Protein AF-A0A8T7BM00-F1 (afdb_monomer_lite)

Secondary structure (DSSP, 8-state):
-TT--HHHHHHHHHHHHHTT-------HHHHTT--HHHHHHHHHHH----TT-TTHHIIIIITTTS--S-HHHHHHHHHHH-HHHHHHHSPPP--SSHHHHHHHHHHHHHHHHHHHHHHHH-TT---EE-SSS-HHHHHHHTGGGGGSEEE----SSHHHHHHTGGGS-HHHHHHHHHHHHGGGGG-SEEEEE-TTS-EEEEE--HHHHHHHHHH---TTSEE-SHHHHSSBPPBPSSSTT-B-S-PBPP-----EEEEEEEE-SSSEEEEEEEEEETTEEEEEEE-HHHHHHHHHHTTSTTTTTPBPTT-SS-BS-B----EE---TT----HHHHHTT---GGGG-

pLDDT: mean 88.71, std 8.52, range [38.44, 98.0]

Sequence (348 aa):
PWNSDPLIQQAIQKAFEIRKVEARIIFENDLVNIPKEDMQALTDAKALFKAGDGQQESSAFCERLCAFPDFNVYKEFVRNTDPVYYHATWPEVNYPNEKTAELDRNYWSAASNAVIAYLDEHPEVDKVFYRTGGRTNTKSSLKHQGTKFIGNYTYVNHYDLMSQVPNVPADVWRMLEGKIIDPLAYSDRYEASDPEGTVLWSDITPEEAQSWGDGSYQQGHLYMLPSQASGRYPYSRINYPAISDNWIEPKQTRTHGIVASTNSHATNHARIEVHLKEGYIDKIVGGGLYGDGMRVSMQYPNINTMLWPFQKKPGFWWLYEAGTGTNPKYFKHPQEILTGQNLSERNA

Structure (mmCIF, N/CA/C/O backbone):
data_AF-A0A8T7BM00-F1
#
_entry.id   AF-A0A8T7BM00-F1
#
loop_
_atom_site.group_PDB
_atom_site.id
_atom_site.type_symbol
_atom_site.label_atom_id
_atom_site.label_alt_id
_atom_site.label_comp_id
_atom_site.label_asym_id
_atom_site.label_entity_id
_atom_site.label_seq_id
_atom_site.pdbx_PDB_ins_code
_atom_site.Cartn_x
_atom_site.Cartn_y
_atom_site.Cartn_z
_atom_site.occupancy
_atom_site.B_iso_or_equiv
_atom_site.auth_seq_id
_atom_site.auth_comp_id
_atom_site.auth_asym_id
_atom_site.auth_atom_id
_atom_site.pdbx_PDB_model_num
ATOM 1 N N . PRO A 1 1 ? -16.244 -8.624 5.404 1.00 81.88 1 PRO A N 1
ATOM 2 C CA . PRO A 1 1 ? -16.204 -9.285 4.075 1.00 81.88 1 PRO A CA 1
ATOM 3 C C . PRO A 1 1 ? -17.314 -10.332 3.978 1.00 81.88 1 PRO A C 1
ATOM 5 O O . PRO A 1 1 ? -17.564 -10.987 4.980 1.00 81.88 1 PRO A O 1
ATOM 8 N N . TRP A 1 2 ? -17.981 -10.492 2.831 1.00 87.69 2 TRP A N 1
ATOM 9 C CA . TRP A 1 2 ? -19.091 -11.454 2.662 1.00 87.69 2 TRP A CA 1
ATOM 10 C C . TRP A 1 2 ? -18.683 -12.920 2.919 1.00 87.69 2 TRP A C 1
ATOM 12 O O . TRP A 1 2 ? -19.513 -13.754 3.286 1.00 87.69 2 TRP A O 1
ATOM 22 N N . ASN A 1 3 ? -17.391 -13.211 2.755 1.00 87.44 3 ASN A N 1
ATOM 23 C CA . ASN A 1 3 ? -16.764 -14.518 2.911 1.00 87.44 3 ASN A CA 1
ATOM 24 C C . ASN A 1 3 ? -16.049 -14.713 4.264 1.00 87.44 3 ASN A C 1
ATOM 26 O O . ASN A 1 3 ? -15.262 -15.650 4.386 1.00 87.44 3 ASN A O 1
ATOM 30 N N . SER A 1 4 ? -16.273 -13.852 5.269 1.00 89.06 4 SER A N 1
ATOM 31 C CA . SER A 1 4 ? -15.696 -14.090 6.602 1.00 89.06 4 SER A CA 1
ATOM 32 C C . SER A 1 4 ? -16.221 -15.401 7.201 1.00 89.06 4 SER A C 1
ATOM 34 O O . SER A 1 4 ? -17.394 -15.743 7.039 1.00 89.06 4 SER A O 1
ATOM 36 N N . ASP A 1 5 ? -15.368 -16.101 7.950 1.00 90.06 5 ASP A N 1
ATOM 37 C CA . ASP A 1 5 ? -15.685 -17.378 8.591 1.00 90.06 5 ASP A CA 1
ATOM 38 C C . ASP A 1 5 ? -16.814 -17.207 9.631 1.00 90.06 5 ASP A C 1
ATOM 40 O O . ASP A 1 5 ? -16.624 -16.487 10.623 1.00 90.06 5 ASP A O 1
ATOM 44 N N . PRO A 1 6 ? -17.978 -17.869 9.452 1.00 90.62 6 PRO A N 1
ATOM 45 C CA . PRO A 1 6 ? -19.118 -17.732 10.354 1.00 90.62 6 PRO A CA 1
ATOM 46 C C . PRO A 1 6 ? -18.813 -18.111 11.805 1.00 90.62 6 PRO A C 1
ATOM 48 O O . PRO A 1 6 ? -19.340 -17.472 12.716 1.00 90.62 6 PRO A O 1
ATOM 51 N N . LEU A 1 7 ? -17.963 -19.117 12.038 1.00 91.94 7 LEU A N 1
ATOM 52 C CA . LEU A 1 7 ? -17.606 -19.545 13.390 1.00 91.94 7 LEU A CA 1
ATOM 53 C C . LEU A 1 7 ? -16.776 -18.464 14.089 1.00 91.94 7 LEU A C 1
ATOM 55 O O . LEU A 1 7 ? -17.004 -18.166 15.262 1.00 91.94 7 LEU A O 1
ATOM 59 N N . ILE A 1 8 ? -15.856 -17.833 13.354 1.00 91.38 8 ILE A N 1
ATOM 60 C CA . ILE A 1 8 ? -15.064 -16.709 13.864 1.00 91.38 8 ILE A CA 1
ATOM 61 C C . ILE A 1 8 ? -15.970 -15.519 14.173 1.00 91.38 8 ILE A C 1
ATOM 63 O O . ILE A 1 8 ? -15.867 -14.949 15.259 1.00 91.38 8 ILE A O 1
ATOM 67 N N . GLN A 1 9 ? -16.909 -15.182 13.283 1.00 93.00 9 GLN A N 1
ATOM 68 C CA . GLN A 1 9 ? -17.848 -14.083 13.528 1.00 93.00 9 GLN A CA 1
ATOM 69 C C . GLN A 1 9 ? -18.678 -14.333 14.799 1.00 93.00 9 GLN A C 1
ATOM 71 O O . GLN A 1 9 ? -18.742 -13.472 15.677 1.00 93.00 9 GLN A O 1
ATOM 76 N N . GLN A 1 10 ? -19.235 -15.538 14.957 1.00 92.88 10 GLN A N 1
ATOM 77 C CA . GLN A 1 10 ? -19.982 -15.923 16.160 1.00 92.88 10 GLN A CA 1
ATOM 78 C C . GLN A 1 10 ? -19.123 -15.838 17.429 1.00 92.88 10 GLN A C 1
ATOM 80 O O . GLN A 1 10 ? -19.577 -15.320 18.451 1.00 92.88 10 GLN A O 1
ATOM 85 N 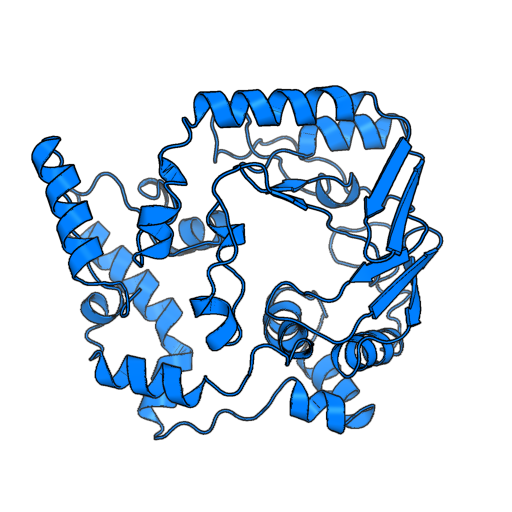N . ALA A 1 11 ? -17.870 -16.299 17.371 1.00 91.94 11 ALA A N 1
ATOM 86 C CA . ALA A 1 11 ? -16.948 -16.225 18.500 1.00 91.94 11 ALA A CA 1
ATOM 87 C C . ALA A 1 11 ? -16.651 -14.772 18.907 1.00 91.94 11 ALA A C 1
ATOM 89 O O . ALA A 1 11 ? -16.662 -14.454 20.099 1.00 91.94 11 ALA A O 1
ATOM 90 N N . ILE A 1 12 ? -16.438 -13.878 17.935 1.00 91.44 12 ILE A N 1
ATOM 91 C CA . ILE A 1 12 ? -16.215 -12.450 18.188 1.00 91.44 12 ILE A CA 1
ATOM 92 C C . ILE A 1 12 ? -17.458 -11.801 18.798 1.00 91.44 12 ILE A C 1
ATOM 94 O O . ILE A 1 12 ? -17.340 -11.132 19.827 1.00 91.44 12 ILE A O 1
ATOM 98 N N . GLN A 1 13 ? -18.645 -12.035 18.233 1.00 93.44 13 GLN A N 1
ATOM 99 C CA . GLN A 1 13 ? -19.896 -11.519 18.793 1.00 93.44 13 GLN A CA 1
ATOM 100 C C . GLN A 1 13 ? -20.071 -11.978 20.245 1.00 93.44 13 GLN A C 1
ATOM 102 O O . GLN A 1 13 ? -20.284 -11.156 21.140 1.00 93.44 13 GLN A O 1
ATOM 107 N N . LYS A 1 14 ? -19.849 -13.272 20.510 1.00 94.31 14 LYS A N 1
ATOM 108 C CA . LYS A 1 14 ? -19.957 -13.823 21.861 1.00 94.31 14 LYS A CA 1
ATOM 109 C C . LYS A 1 14 ? -18.944 -13.220 22.831 1.00 94.31 14 LYS A C 1
ATOM 111 O O . LYS A 1 14 ? -19.264 -12.966 23.993 1.00 94.31 14 LYS A O 1
ATOM 116 N N . ALA A 1 15 ? -17.723 -12.971 22.366 1.00 92.12 15 ALA A N 1
ATOM 117 C CA . ALA A 1 15 ? -16.679 -12.347 23.165 1.00 92.12 15 ALA A CA 1
ATOM 118 C C . ALA A 1 15 ? -17.054 -10.916 23.596 1.00 92.12 15 ALA A C 1
ATOM 120 O O . ALA A 1 15 ? -16.749 -10.531 24.731 1.00 92.12 15 ALA A O 1
ATOM 121 N N . PHE A 1 16 ? -17.718 -10.138 22.737 1.00 92.56 16 PHE A N 1
ATOM 122 C CA . PHE A 1 16 ? -18.233 -8.813 23.094 1.00 92.56 16 PHE A CA 1
ATOM 123 C C . PHE A 1 16 ? -19.427 -8.890 24.055 1.00 92.56 16 PHE A C 1
ATOM 125 O O . PHE A 1 16 ? -19.426 -8.183 25.064 1.00 92.56 16 PHE A O 1
ATOM 132 N N . GLU A 1 17 ? -20.371 -9.812 23.834 1.00 93.75 17 GLU A N 1
ATOM 133 C CA . GLU A 1 17 ? -21.513 -10.027 24.738 1.00 93.75 17 GLU A CA 1
ATOM 134 C C . GLU A 1 17 ? -21.068 -10.337 26.175 1.00 93.75 17 GLU A C 1
ATOM 136 O O . GLU A 1 17 ? -21.582 -9.759 27.131 1.00 93.75 17 GLU A O 1
ATOM 141 N N . ILE A 1 18 ? -20.067 -11.212 26.345 1.00 95.69 18 ILE A N 1
ATOM 142 C CA . ILE A 1 18 ? -19.501 -11.555 27.664 1.00 95.69 18 ILE A CA 1
ATOM 143 C C . ILE A 1 18 ? -18.922 -10.314 28.362 1.00 95.69 18 ILE A C 1
ATOM 145 O O . ILE A 1 18 ? -18.972 -10.199 29.587 1.00 95.69 18 ILE A O 1
ATOM 149 N N . ARG A 1 19 ? -18.406 -9.355 27.586 1.00 94.56 19 ARG A N 1
ATOM 150 C CA . ARG A 1 19 ? -17.892 -8.066 28.071 1.00 94.56 19 ARG A CA 1
ATOM 151 C C . ARG A 1 19 ? -18.989 -7.012 28.247 1.00 94.56 19 ARG A C 1
ATOM 153 O O . ARG A 1 19 ? -18.664 -5.868 28.551 1.00 94.56 19 ARG A O 1
ATOM 160 N N . LYS A 1 20 ? -20.264 -7.394 28.104 1.00 95.06 20 LYS A N 1
ATOM 161 C CA . LYS A 1 20 ? -21.441 -6.515 28.189 1.00 95.06 20 LYS A CA 1
ATOM 162 C C . LYS A 1 20 ? -21.428 -5.400 27.139 1.00 95.06 20 LYS A C 1
ATOM 164 O O . LYS A 1 20 ? -21.914 -4.303 27.394 1.00 95.06 20 LYS A O 1
ATOM 169 N N . VAL A 1 21 ? -20.857 -5.689 25.971 1.00 93.56 21 VAL A N 1
ATOM 170 C CA . VAL A 1 21 ? -20.888 -4.814 24.798 1.00 93.56 21 VAL A CA 1
ATOM 171 C C . VAL A 1 21 ? -21.843 -5.430 23.785 1.00 93.56 21 VAL A C 1
ATOM 173 O O . VAL A 1 21 ? -21.674 -6.587 23.402 1.00 93.56 21 VAL A O 1
ATOM 176 N N . GLU A 1 22 ? -22.841 -4.666 23.349 1.00 93.88 22 GLU A N 1
ATOM 177 C CA . GLU A 1 22 ? -23.686 -5.069 22.227 1.00 93.88 22 GLU A CA 1
ATOM 178 C C . GLU A 1 22 ? -22.856 -5.009 20.939 1.00 93.88 22 GLU A C 1
ATOM 180 O O . GLU A 1 22 ? -22.350 -3.952 20.561 1.00 93.88 22 GLU A O 1
ATOM 185 N N . ALA A 1 23 ? -22.688 -6.153 20.277 1.00 93.75 23 ALA A N 1
ATOM 186 C CA . ALA A 1 23 ? -21.984 -6.246 19.007 1.00 93.75 23 ALA A CA 1
ATOM 187 C C . ALA A 1 23 ? -22.931 -6.739 17.916 1.00 93.75 23 ALA A C 1
ATOM 189 O O . ALA A 1 23 ? -23.564 -7.789 18.048 1.00 93.75 23 ALA A O 1
ATOM 190 N N . ARG A 1 24 ? -22.982 -5.987 16.815 1.00 94.06 24 ARG A N 1
ATOM 191 C CA . ARG A 1 24 ? -23.730 -6.333 15.607 1.00 94.06 24 ARG A CA 1
ATOM 192 C C . ARG A 1 24 ? -22.730 -6.644 14.502 1.00 94.06 24 ARG A C 1
ATOM 194 O O . ARG A 1 24 ? -21.966 -5.767 14.104 1.00 94.06 24 ARG A O 1
ATOM 201 N N . ILE A 1 25 ? -22.709 -7.891 14.038 1.00 93.38 25 ILE A N 1
ATOM 202 C CA . ILE A 1 25 ? -21.913 -8.288 12.874 1.00 93.38 25 ILE A CA 1
ATOM 203 C C . ILE A 1 25 ? -22.844 -8.315 11.675 1.00 93.38 25 ILE A C 1
ATOM 205 O O . ILE A 1 25 ? -23.811 -9.072 11.656 1.00 93.38 25 ILE A O 1
ATOM 209 N N . ILE A 1 26 ? -22.545 -7.470 10.695 1.00 93.44 26 ILE A N 1
ATOM 210 C CA . ILE A 1 26 ? -23.342 -7.319 9.485 1.00 93.44 26 ILE A CA 1
ATOM 211 C C . ILE A 1 26 ? -22.404 -7.437 8.295 1.00 93.44 26 ILE A C 1
ATOM 213 O O . ILE A 1 26 ? -21.355 -6.788 8.248 1.00 93.44 26 ILE A O 1
ATOM 217 N N . PHE A 1 27 ? -22.769 -8.284 7.340 1.00 92.56 27 PHE A N 1
ATOM 218 C CA . PHE A 1 27 ? -22.000 -8.443 6.120 1.00 92.56 27 PHE A CA 1
ATOM 219 C C . PHE A 1 27 ? -22.390 -7.366 5.109 1.00 92.56 27 PHE A C 1
ATOM 221 O O . PHE A 1 27 ? -23.559 -7.022 4.958 1.00 92.56 27 PHE A O 1
ATOM 228 N N . GLU A 1 28 ? -21.400 -6.837 4.391 1.00 91.25 28 GLU A N 1
ATOM 229 C CA . GLU A 1 28 ? -21.622 -5.794 3.384 1.00 91.25 28 GLU A CA 1
ATOM 230 C C . GLU A 1 28 ? -22.642 -6.229 2.330 1.00 91.25 28 GLU A C 1
ATOM 232 O O . GLU A 1 28 ? -23.521 -5.442 2.004 1.00 91.25 28 GLU A O 1
ATOM 237 N N . ASN A 1 29 ? -22.563 -7.478 1.852 1.00 93.44 29 ASN A N 1
ATOM 238 C CA . ASN A 1 29 ? -23.489 -8.022 0.858 1.00 93.44 29 ASN A CA 1
ATOM 239 C C . ASN A 1 29 ? -24.940 -8.040 1.373 1.00 93.44 29 ASN A C 1
ATOM 241 O O . ASN A 1 29 ? -25.855 -7.802 0.591 1.00 93.44 29 ASN A O 1
ATOM 245 N N . ASP A 1 30 ? -25.148 -8.263 2.674 1.00 94.81 30 ASP A N 1
ATOM 246 C CA . ASP A 1 30 ? -26.483 -8.283 3.274 1.00 94.81 30 ASP A CA 1
ATOM 247 C C . ASP A 1 30 ? -27.077 -6.864 3.306 1.00 94.81 30 ASP A C 1
ATOM 249 O O . ASP A 1 30 ? -28.240 -6.678 2.963 1.00 94.81 30 ASP A O 1
ATOM 253 N N . LEU A 1 31 ? -26.262 -5.842 3.610 1.00 94.31 31 LEU A N 1
ATOM 254 C CA . LEU A 1 31 ? -26.690 -4.433 3.592 1.00 94.31 31 LEU A CA 1
ATOM 255 C C . LEU A 1 31 ? -27.110 -3.946 2.202 1.00 94.31 31 LEU A C 1
ATOM 257 O O . LEU A 1 31 ? -27.979 -3.085 2.081 1.00 94.31 31 LEU A O 1
ATOM 261 N N . VAL A 1 32 ? -26.489 -4.478 1.150 1.00 94.69 32 VAL A N 1
ATOM 262 C CA . VAL A 1 32 ? -26.813 -4.128 -0.242 1.00 94.69 32 VAL A CA 1
ATOM 263 C C . VAL A 1 32 ? -27.767 -5.126 -0.904 1.00 94.69 32 VAL A C 1
ATOM 265 O O . VAL A 1 32 ? -28.030 -5.001 -2.096 1.00 94.69 32 VAL A O 1
ATOM 268 N N . ASN A 1 33 ? -28.314 -6.087 -0.149 1.00 95.06 33 ASN A N 1
ATOM 269 C CA . ASN A 1 33 ? -29.218 -7.136 -0.636 1.00 95.06 33 ASN A CA 1
ATOM 270 C C . ASN A 1 33 ? -28.652 -7.943 -1.819 1.00 95.06 33 ASN A C 1
ATOM 272 O O . ASN A 1 33 ? -29.377 -8.299 -2.749 1.00 95.06 33 ASN A O 1
ATOM 276 N N . ILE A 1 34 ? -27.349 -8.226 -1.791 1.00 95.19 34 ILE A N 1
ATOM 277 C CA . ILE A 1 34 ? -26.670 -9.032 -2.805 1.00 95.19 34 ILE A CA 1
ATOM 278 C C . ILE A 1 34 ? -26.461 -10.454 -2.259 1.00 95.19 34 ILE A C 1
ATOM 280 O O . ILE A 1 34 ? -25.790 -10.628 -1.232 1.00 95.19 34 ILE A O 1
ATOM 284 N N . PRO A 1 35 ? -27.023 -11.481 -2.927 1.00 94.69 35 PRO A N 1
ATOM 285 C CA . PRO A 1 35 ? -26.816 -12.880 -2.573 1.00 94.69 35 PRO A CA 1
ATOM 286 C C . PRO A 1 35 ? -25.335 -13.270 -2.552 1.00 94.69 35 PRO A C 1
ATOM 288 O O . PRO A 1 35 ? -24.532 -12.797 -3.362 1.00 94.69 35 PRO A O 1
ATOM 291 N N . LYS A 1 36 ? -24.963 -14.182 -1.648 1.00 93.62 36 LYS A N 1
ATOM 292 C CA . LYS A 1 36 ? -23.578 -14.669 -1.545 1.00 93.62 36 LYS A CA 1
ATOM 293 C C . LYS A 1 36 ? -23.133 -15.406 -2.806 1.00 93.62 36 LYS A C 1
ATOM 295 O O . LYS A 1 36 ? -21.956 -15.361 -3.139 1.00 93.62 36 LYS A O 1
ATOM 300 N N . GLU A 1 37 ? -24.058 -16.031 -3.528 1.00 94.31 37 GLU A N 1
ATOM 301 C CA . GLU A 1 37 ? -23.786 -16.711 -4.795 1.00 94.31 37 GLU A CA 1
ATOM 302 C C . GLU A 1 37 ? -23.352 -15.724 -5.886 1.00 94.31 37 GLU A C 1
ATOM 304 O O . GLU A 1 37 ? -22.436 -16.022 -6.649 1.00 94.31 37 GLU A O 1
ATOM 309 N N . ASP A 1 38 ? -23.948 -14.526 -5.926 1.00 94.62 38 ASP A N 1
ATOM 310 C CA . ASP A 1 38 ? -23.543 -13.470 -6.861 1.00 94.62 38 ASP A CA 1
ATOM 311 C C . ASP A 1 38 ? -22.143 -12.936 -6.506 1.00 94.62 38 ASP A C 1
ATOM 313 O O . ASP A 1 38 ? -21.322 -12.698 -7.396 1.00 94.62 38 ASP A O 1
ATOM 317 N N . MET A 1 39 ? -21.844 -12.794 -5.206 1.00 94.12 39 MET A N 1
ATOM 318 C CA . MET A 1 39 ? -20.506 -12.411 -4.734 1.00 94.12 39 MET A CA 1
ATOM 319 C C . MET A 1 39 ? -19.457 -13.481 -5.053 1.00 94.12 39 MET A C 1
ATOM 321 O O . MET A 1 39 ? -18.356 -13.141 -5.483 1.00 94.12 39 MET A O 1
ATOM 325 N N . GLN A 1 40 ? -19.798 -14.763 -4.894 1.00 92.81 40 GLN A N 1
ATOM 326 C CA . GLN A 1 40 ? -18.924 -15.876 -5.259 1.00 92.81 40 GLN A CA 1
ATOM 327 C C . GLN A 1 40 ? -18.669 -15.901 -6.769 1.00 92.81 40 GLN A C 1
ATOM 329 O O . GLN A 1 40 ? -17.515 -15.968 -7.178 1.00 92.81 40 GLN A O 1
ATOM 334 N N . ALA A 1 41 ? -19.710 -15.759 -7.597 1.00 93.38 41 ALA A N 1
ATOM 335 C CA . ALA A 1 41 ? -19.568 -15.704 -9.052 1.00 93.38 41 ALA A CA 1
ATOM 336 C C . ALA A 1 41 ? -18.674 -14.538 -9.505 1.00 93.38 41 ALA A C 1
ATOM 338 O O . ALA A 1 41 ? -17.877 -14.687 -10.432 1.00 93.38 41 ALA A O 1
ATOM 339 N N . LEU A 1 42 ? -18.770 -13.384 -8.833 1.00 93.19 42 LEU A N 1
ATOM 340 C CA . LEU A 1 42 ? -17.866 -12.260 -9.059 1.00 93.19 42 LEU A CA 1
ATOM 341 C C . LEU A 1 42 ? -16.421 -12.602 -8.672 1.00 93.19 42 LEU A C 1
ATOM 343 O O . LEU A 1 42 ? -15.500 -12.323 -9.438 1.00 93.19 42 LEU A O 1
ATOM 347 N N . THR A 1 43 ? -16.207 -13.190 -7.494 1.00 89.94 43 THR A N 1
ATOM 348 C CA . THR A 1 43 ? -14.872 -13.603 -7.047 1.00 89.94 43 THR A CA 1
ATOM 349 C C . THR A 1 43 ? -14.247 -14.618 -7.999 1.00 89.94 43 THR A C 1
ATOM 351 O O . THR A 1 43 ? -13.093 -14.435 -8.380 1.00 89.94 43 THR A O 1
ATOM 354 N N . ASP A 1 44 ? -15.007 -15.616 -8.446 1.00 90.69 44 ASP A N 1
ATOM 355 C CA . ASP A 1 44 ? -14.539 -16.642 -9.380 1.00 90.69 44 ASP A CA 1
ATOM 356 C C . ASP A 1 44 ? -14.185 -16.041 -10.744 1.00 90.69 44 ASP A C 1
ATOM 358 O O . ASP A 1 44 ? -13.119 -16.326 -11.286 1.00 90.69 44 ASP A O 1
ATOM 362 N N . ALA A 1 45 ? -15.025 -15.143 -11.275 1.00 91.81 45 ALA A N 1
ATOM 363 C CA . ALA A 1 45 ? -14.746 -14.448 -12.534 1.00 91.81 45 ALA A CA 1
ATOM 364 C C . ALA A 1 45 ? -13.454 -13.616 -12.466 1.00 91.81 45 ALA A C 1
ATOM 366 O O . ALA A 1 45 ? -12.730 -13.500 -13.453 1.00 91.81 45 ALA A O 1
ATOM 367 N N . LYS A 1 46 ? -13.151 -13.047 -11.294 1.00 87.31 46 LYS A N 1
ATOM 368 C CA . LYS A 1 46 ? -11.968 -12.205 -11.063 1.00 87.31 46 LYS A CA 1
ATOM 369 C C . LYS A 1 46 ? -10.732 -12.979 -10.607 1.00 87.31 46 LYS A C 1
ATOM 371 O O . LYS A 1 46 ? -9.659 -12.380 -10.525 1.00 87.31 46 LYS A O 1
ATOM 376 N N . ALA A 1 47 ? -10.842 -14.282 -10.356 1.00 85.38 47 ALA A N 1
ATOM 377 C CA . ALA A 1 47 ? -9.736 -15.157 -9.968 1.00 85.38 47 ALA A CA 1
ATOM 378 C C . ALA A 1 47 ? -8.851 -15.534 -11.175 1.00 85.38 47 ALA A C 1
ATOM 380 O O . ALA A 1 47 ? -8.604 -16.705 -11.457 1.00 85.38 47 ALA A O 1
ATOM 381 N N . LEU A 1 48 ? -8.387 -14.527 -11.919 1.00 84.25 48 LEU A N 1
ATOM 382 C CA . LEU A 1 48 ? -7.604 -14.704 -13.146 1.00 84.25 48 LEU A CA 1
ATOM 383 C C . LEU A 1 48 ? -6.121 -14.985 -12.882 1.00 84.25 48 LEU A C 1
ATOM 385 O O . LEU A 1 48 ? -5.423 -15.478 -13.765 1.00 84.25 48 LEU A O 1
ATOM 389 N N . PHE A 1 49 ? -5.644 -14.662 -11.682 1.00 80.25 49 PHE A N 1
ATOM 390 C CA . PHE A 1 49 ? -4.226 -14.628 -11.348 1.00 80.25 49 PHE A CA 1
ATOM 391 C C . PHE A 1 49 ? -3.835 -15.700 -10.333 1.00 80.25 49 PHE A C 1
ATOM 393 O O . PHE A 1 49 ? -4.648 -16.177 -9.539 1.00 80.25 49 PHE A O 1
ATOM 400 N N . LYS A 1 50 ? -2.552 -16.058 -10.351 1.00 81.00 50 LYS A N 1
ATOM 401 C CA . LYS A 1 50 ? -1.910 -17.047 -9.485 1.00 81.00 50 LYS A CA 1
ATOM 402 C C . LYS A 1 50 ? -0.820 -16.402 -8.626 1.00 81.00 50 LYS A C 1
ATOM 404 O O . LYS A 1 50 ? -0.340 -15.301 -8.881 1.00 81.00 50 LYS A O 1
ATOM 409 N N . ALA A 1 51 ? -0.338 -17.163 -7.647 1.00 79.62 51 ALA A N 1
ATOM 410 C CA . ALA A 1 51 ? 0.720 -16.782 -6.703 1.00 79.62 51 ALA A CA 1
ATOM 411 C C . ALA A 1 51 ? 2.083 -16.368 -7.316 1.00 79.62 51 ALA A C 1
ATOM 413 O O . ALA A 1 51 ? 2.979 -15.966 -6.572 1.00 79.62 51 ALA A O 1
ATOM 414 N N . GLY A 1 52 ? 2.276 -16.523 -8.630 1.00 83.44 52 GLY A N 1
ATOM 415 C CA . GLY A 1 52 ? 3.496 -16.130 -9.350 1.00 83.44 52 GLY A CA 1
ATOM 416 C C . GLY A 1 52 ? 3.306 -14.976 -10.338 1.00 83.44 52 GLY A C 1
ATOM 417 O O . GLY A 1 52 ? 4.265 -14.607 -11.013 1.00 83.44 52 GLY A O 1
ATOM 418 N N . ASP A 1 53 ? 2.096 -14.419 -10.445 1.00 87.06 53 ASP A N 1
ATOM 419 C CA . ASP A 1 53 ? 1.756 -13.372 -11.416 1.00 87.06 53 ASP A CA 1
ATOM 420 C C . ASP A 1 53 ? 2.088 -11.966 -10.885 1.00 87.06 53 ASP A C 1
ATOM 422 O O . ASP A 1 53 ? 1.233 -11.082 -10.835 1.00 87.06 53 ASP A O 1
ATOM 426 N N . GLY A 1 54 ? 3.346 -11.756 -10.471 1.00 86.06 54 GLY A N 1
ATOM 427 C CA . GLY A 1 54 ? 3.866 -10.501 -9.897 1.00 86.06 54 GLY A CA 1
ATOM 428 C C . GLY A 1 54 ? 3.423 -9.237 -10.619 1.00 86.06 54 GLY A C 1
ATOM 429 O O . GLY A 1 54 ? 3.090 -8.233 -9.991 1.00 86.06 54 GLY A O 1
ATOM 430 N N . GLN A 1 55 ? 3.387 -9.288 -11.952 1.00 88.56 55 GLN A N 1
ATOM 431 C CA . GLN A 1 55 ? 3.015 -8.166 -12.810 1.00 88.56 55 GLN A CA 1
ATOM 432 C C . GLN A 1 55 ? 1.639 -7.571 -12.492 1.00 88.56 55 GLN A C 1
ATOM 434 O O . GLN A 1 55 ? 1.434 -6.381 -12.729 1.00 88.56 55 GLN A O 1
ATOM 439 N N . GLN A 1 56 ? 0.724 -8.352 -11.905 1.00 82.19 56 GLN A N 1
ATOM 440 C CA . GLN A 1 56 ? -0.604 -7.892 -11.498 1.00 82.19 56 GLN A CA 1
ATOM 441 C C . GLN A 1 56 ? -0.544 -6.697 -10.539 1.00 82.19 56 GLN A C 1
ATOM 443 O O . GLN A 1 56 ? -1.460 -5.872 -10.525 1.00 82.19 56 GLN A O 1
ATOM 448 N N . GLU A 1 57 ? 0.526 -6.541 -9.756 1.00 80.06 57 GLU A N 1
ATOM 449 C CA . GLU A 1 57 ? 0.649 -5.362 -8.900 1.00 80.06 57 GLU A CA 1
ATOM 450 C C . GLU A 1 57 ? 0.519 -4.067 -9.713 1.00 80.06 57 GLU A C 1
ATOM 452 O O . GLU A 1 57 ? -0.162 -3.142 -9.281 1.00 80.06 57 GLU A O 1
ATOM 457 N N . SER A 1 58 ? 1.035 -4.030 -10.944 1.00 78.81 58 SER A N 1
ATOM 458 C CA . SER A 1 58 ? 0.889 -2.867 -11.823 1.00 78.81 58 SER A CA 1
ATOM 459 C C . SER A 1 58 ? -0.569 -2.566 -12.176 1.00 78.81 58 SER A C 1
ATOM 461 O O . SER A 1 58 ? -0.931 -1.396 -12.294 1.00 78.81 58 SER A O 1
ATOM 463 N N . SER A 1 59 ? -1.443 -3.571 -12.303 1.00 77.50 59 SER A N 1
ATOM 464 C CA . SER A 1 59 ? -2.868 -3.321 -12.544 1.00 77.50 59 SER A CA 1
ATOM 465 C C . SER A 1 59 ? -3.556 -2.755 -11.302 1.00 77.50 59 SER A C 1
ATOM 467 O O . SER A 1 59 ? -4.358 -1.837 -11.404 1.00 77.50 59 SER A O 1
ATOM 469 N N . ALA A 1 60 ? -3.231 -3.264 -10.113 1.00 70.44 60 ALA A N 1
ATOM 470 C CA . ALA A 1 60 ? -3.857 -2.817 -8.871 1.00 70.44 60 ALA A CA 1
ATOM 471 C C . ALA A 1 60 ? -3.323 -1.457 -8.389 1.00 70.44 60 ALA A C 1
ATOM 473 O O . ALA A 1 60 ? -4.098 -0.622 -7.917 1.00 70.44 60 ALA A O 1
ATOM 474 N N . PHE A 1 61 ? -2.013 -1.239 -8.502 1.00 69.94 61 PHE A N 1
ATOM 475 C CA . PHE A 1 61 ? -1.322 -0.064 -7.984 1.00 69.94 61 PHE A CA 1
ATOM 476 C C . PHE A 1 61 ? -1.195 1.026 -9.026 1.00 69.94 61 PHE A C 1
ATOM 478 O O . PHE A 1 61 ? -1.506 2.166 -8.700 1.00 69.94 61 PHE A O 1
ATOM 485 N N . CYS A 1 62 ? -0.830 0.734 -10.276 1.00 69.94 62 CYS A N 1
ATOM 486 C CA . CYS A 1 62 ? -0.701 1.831 -11.226 1.00 69.94 62 CYS A CA 1
ATOM 487 C C . CYS A 1 62 ? -2.017 2.413 -11.716 1.00 69.94 62 CYS A C 1
ATOM 489 O O . CYS A 1 62 ? -2.080 3.622 -11.908 1.00 69.94 62 CYS A O 1
ATOM 491 N N . GLU A 1 63 ? -3.082 1.622 -11.797 1.00 71.06 63 GLU A N 1
ATOM 492 C CA . GLU A 1 63 ? -4.404 2.158 -12.135 1.00 71.06 63 GLU A CA 1
ATOM 493 C C . GLU A 1 63 ? -4.970 3.067 -11.034 1.00 71.06 63 GLU A C 1
ATOM 495 O O . GLU A 1 63 ? -5.717 4.001 -11.313 1.00 71.06 63 GLU A O 1
ATOM 500 N N . ARG A 1 64 ? -4.616 2.801 -9.770 1.00 64.88 64 ARG A N 1
ATOM 501 C CA . ARG A 1 64 ? -5.191 3.495 -8.607 1.00 64.88 64 ARG A CA 1
ATOM 502 C C . ARG A 1 64 ? -4.280 4.552 -7.988 1.00 64.88 64 ARG A C 1
ATOM 504 O O . ARG A 1 64 ? -4.785 5.480 -7.365 1.00 64.88 64 ARG A O 1
ATOM 511 N N . LEU A 1 65 ? -2.965 4.369 -8.071 1.00 65.06 65 LEU A N 1
ATOM 512 C CA . LEU A 1 65 ? -1.962 5.092 -7.280 1.00 65.06 65 LEU A CA 1
ATOM 513 C C . LEU A 1 65 ? -0.799 5.638 -8.108 1.00 65.06 65 LEU A C 1
ATOM 515 O O . LEU A 1 65 ? -0.211 6.636 -7.693 1.00 65.06 65 LEU A O 1
ATOM 519 N N . CYS A 1 66 ? -0.451 5.035 -9.254 1.00 64.38 66 CYS A N 1
ATOM 520 C CA . CYS A 1 66 ? 0.539 5.659 -10.131 1.00 64.38 66 CYS A CA 1
ATOM 521 C C . CYS A 1 66 ? -0.104 6.929 -10.691 1.00 64.38 66 CYS A C 1
ATOM 523 O O . CYS A 1 66 ? -1.060 6.868 -11.458 1.00 64.38 66 CYS A O 1
ATOM 525 N N . ALA A 1 67 ? 0.399 8.089 -10.266 1.00 65.25 67 ALA A N 1
ATOM 526 C CA . ALA A 1 67 ? -0.129 9.405 -10.613 1.00 65.25 67 ALA A CA 1
ATOM 527 C C . ALA A 1 67 ? 0.209 9.798 -12.064 1.00 65.25 67 ALA A C 1
ATOM 529 O O . ALA A 1 67 ? 0.623 10.926 -12.335 1.00 65.25 67 ALA A O 1
ATOM 530 N N . PHE A 1 68 ? 0.067 8.858 -13.004 1.00 76.25 68 PHE A N 1
ATOM 531 C CA . PHE A 1 68 ? 0.095 9.166 -14.422 1.00 76.25 68 PHE A CA 1
ATOM 532 C C . PHE A 1 68 ? -1.044 10.150 -14.713 1.00 76.25 68 PHE A C 1
ATOM 534 O O . PHE A 1 68 ? -2.176 9.889 -14.303 1.00 76.25 68 PHE A O 1
ATOM 541 N N . PRO A 1 69 ? -0.780 11.260 -15.428 1.00 75.75 69 PRO A N 1
ATOM 542 C CA . PRO A 1 69 ? -1.825 12.220 -15.778 1.00 75.75 69 PRO A CA 1
ATOM 543 C C . PRO A 1 69 ? -3.003 11.581 -16.527 1.00 75.75 69 PRO A C 1
ATOM 545 O O . PRO A 1 69 ? -4.146 11.977 -16.320 1.00 75.75 69 PRO A O 1
ATOM 548 N N . ASP A 1 70 ? -2.717 10.578 -17.364 1.00 84.81 70 ASP A N 1
ATOM 549 C CA . ASP A 1 70 ? -3.712 9.722 -18.008 1.00 84.81 70 ASP A CA 1
ATOM 550 C C . ASP A 1 70 ? -3.205 8.272 -18.046 1.00 84.81 70 ASP A C 1
ATOM 552 O O . ASP A 1 70 ? -2.273 7.925 -18.781 1.00 84.81 70 ASP A O 1
ATOM 556 N N . PHE A 1 71 ? -3.821 7.412 -17.237 1.00 85.94 71 PHE A N 1
ATOM 557 C CA . PHE A 1 71 ? -3.450 6.004 -17.156 1.00 85.94 71 PHE A CA 1
ATOM 558 C C . PHE A 1 71 ? -3.824 5.208 -18.417 1.00 85.94 71 PHE A C 1
ATOM 560 O O . PHE A 1 71 ? -3.148 4.232 -18.740 1.00 85.94 71 PHE A O 1
ATOM 567 N N . ASN A 1 72 ? -4.842 5.625 -19.180 1.00 89.31 72 ASN A N 1
ATOM 568 C CA . ASN A 1 72 ? -5.209 4.945 -20.426 1.00 89.31 72 ASN A CA 1
ATOM 569 C C . ASN A 1 72 ? -4.141 5.147 -21.502 1.00 89.31 72 ASN A C 1
ATOM 571 O O . ASN A 1 72 ? -3.827 4.207 -22.231 1.00 89.31 72 ASN A O 1
ATOM 575 N N . VAL A 1 73 ? -3.535 6.337 -21.563 1.00 91.12 73 VAL A N 1
ATOM 576 C CA . VAL A 1 73 ? -2.403 6.613 -22.463 1.00 91.12 73 VAL A CA 1
ATOM 577 C C . VAL A 1 73 ? -1.206 5.734 -22.108 1.00 91.12 73 VAL A C 1
ATOM 579 O O . VAL A 1 73 ? -0.596 5.137 -22.994 1.00 91.12 73 VAL A O 1
ATOM 582 N N . TYR A 1 74 ? -0.897 5.592 -20.816 1.00 89.25 74 TYR A N 1
ATOM 583 C CA . TYR A 1 74 ? 0.148 4.675 -20.359 1.00 89.25 74 TYR A CA 1
ATOM 584 C C . TYR A 1 74 ? -0.167 3.217 -20.723 1.00 89.25 74 TYR A C 1
ATOM 586 O O . TYR A 1 74 ? 0.677 2.513 -21.274 1.00 89.25 74 TYR A O 1
ATOM 594 N N . LYS A 1 75 ? -1.399 2.769 -20.482 1.00 91.94 75 LYS A N 1
ATOM 595 C CA . LYS A 1 75 ? -1.848 1.411 -20.799 1.00 91.94 75 LYS A CA 1
ATOM 596 C C . LYS A 1 75 ? -1.755 1.104 -22.301 1.00 91.94 75 LYS A C 1
ATOM 598 O O . LYS A 1 75 ? -1.322 0.015 -22.674 1.00 91.94 75 LYS A O 1
ATOM 603 N N . GLU A 1 76 ? -2.097 2.065 -23.158 1.00 94.75 76 GLU A N 1
ATOM 604 C CA . GLU A 1 76 ? -1.946 1.954 -24.614 1.00 94.75 76 GLU A CA 1
ATOM 605 C C . GLU A 1 76 ? -0.476 1.947 -25.049 1.00 94.75 76 GLU A C 1
ATOM 607 O O . GLU A 1 76 ? -0.081 1.162 -25.910 1.00 94.75 76 GLU A O 1
ATOM 612 N N . PHE A 1 77 ? 0.368 2.770 -24.425 1.00 94.56 77 PHE A N 1
ATOM 613 C CA . PHE A 1 77 ? 1.812 2.720 -24.642 1.00 94.56 77 PHE A CA 1
ATOM 614 C C . PHE A 1 77 ? 2.375 1.327 -24.326 1.00 94.56 77 PHE A C 1
ATOM 616 O O . PHE A 1 77 ? 3.102 0.760 -25.142 1.00 94.56 77 PHE A O 1
ATOM 623 N N . VAL A 1 78 ? 2.001 0.750 -23.180 1.00 94.75 78 VAL A N 1
ATOM 624 C CA . VAL A 1 78 ? 2.432 -0.597 -22.792 1.00 94.75 78 VAL A CA 1
ATOM 625 C C . VAL A 1 78 ? 1.942 -1.638 -23.795 1.00 94.75 78 VAL A C 1
ATOM 627 O O . VAL A 1 78 ? 2.741 -2.456 -24.237 1.00 94.75 78 VAL A O 1
ATOM 630 N N . ARG A 1 79 ? 0.670 -1.574 -24.216 1.00 96.19 79 ARG A N 1
ATOM 631 C CA . ARG A 1 79 ? 0.106 -2.468 -25.241 1.00 96.19 79 ARG A CA 1
ATOM 632 C C . ARG A 1 79 ? 0.928 -2.468 -26.529 1.00 96.19 79 ARG A C 1
ATOM 634 O O . ARG A 1 79 ? 1.169 -3.530 -27.089 1.00 96.19 79 ARG A O 1
ATOM 641 N N . ASN A 1 80 ? 1.356 -1.292 -26.980 1.00 97.19 80 ASN A N 1
ATOM 642 C CA . ASN A 1 80 ? 2.130 -1.139 -28.212 1.00 97.19 80 ASN A CA 1
ATOM 643 C C . ASN A 1 80 ? 3.611 -1.515 -28.053 1.00 97.19 80 ASN A C 1
ATOM 645 O O . ASN A 1 80 ? 4.248 -1.903 -29.030 1.00 97.19 80 ASN A O 1
ATOM 649 N N . THR A 1 81 ? 4.160 -1.397 -26.844 1.00 97.06 81 THR A N 1
ATOM 650 C CA . THR A 1 81 ? 5.586 -1.636 -26.568 1.00 97.06 81 THR A CA 1
ATOM 651 C C . THR A 1 81 ? 5.861 -3.099 -26.230 1.00 97.06 81 THR A C 1
ATOM 653 O O . THR A 1 81 ? 6.818 -3.680 -26.735 1.00 97.06 81 THR A O 1
ATOM 656 N N . ASP A 1 82 ? 5.014 -3.701 -25.397 1.00 96.69 82 ASP A N 1
ATOM 657 C CA . ASP A 1 82 ? 5.114 -5.096 -24.975 1.00 96.69 82 ASP A CA 1
ATOM 658 C C . ASP A 1 82 ? 3.705 -5.706 -24.816 1.00 96.69 82 ASP A C 1
ATOM 660 O O . ASP A 1 82 ? 3.114 -5.688 -23.728 1.00 96.69 82 ASP A O 1
ATOM 664 N N . PRO A 1 83 ? 3.141 -6.260 -25.907 1.00 95.88 83 PRO A N 1
ATOM 665 C CA . PRO A 1 83 ? 1.828 -6.895 -25.880 1.00 95.88 83 PRO A CA 1
ATOM 666 C C . PRO A 1 83 ? 1.753 -8.089 -24.918 1.00 95.88 83 PRO A C 1
ATOM 668 O O . PRO A 1 83 ? 0.697 -8.353 -24.344 1.00 95.88 83 PRO A O 1
ATOM 671 N N . VAL A 1 84 ? 2.859 -8.818 -24.727 1.00 94.88 84 VAL A N 1
ATOM 672 C CA . VAL A 1 84 ? 2.894 -10.001 -23.855 1.00 94.88 84 VAL A CA 1
ATOM 673 C C . VAL A 1 84 ? 2.724 -9.568 -22.404 1.00 94.88 84 VAL A C 1
ATOM 675 O O . VAL A 1 84 ? 1.829 -10.065 -21.717 1.00 94.88 84 VAL A O 1
ATOM 678 N N . TYR A 1 85 ? 3.521 -8.594 -21.959 1.00 94.06 85 TYR A N 1
ATOM 679 C CA . TYR A 1 85 ? 3.377 -7.998 -20.635 1.00 94.06 85 TYR A CA 1
ATOM 680 C C . TYR A 1 85 ? 2.001 -7.343 -20.446 1.00 94.06 85 TYR A C 1
ATOM 682 O O . TYR A 1 85 ? 1.368 -7.535 -19.405 1.00 94.06 85 TYR A O 1
ATOM 690 N N . TYR A 1 86 ? 1.496 -6.626 -21.457 1.00 94.62 86 TYR A N 1
ATOM 691 C CA . TYR A 1 86 ? 0.164 -6.021 -21.422 1.00 94.62 86 TYR A CA 1
ATOM 692 C C . TYR A 1 86 ? -0.932 -7.054 -21.114 1.00 94.62 86 TYR A C 1
ATOM 694 O O . TYR A 1 86 ? -1.700 -6.875 -20.167 1.00 94.62 86 TYR A O 1
ATOM 702 N N . HIS A 1 87 ? -0.993 -8.149 -21.879 1.00 93.19 87 HIS A N 1
ATOM 703 C CA . HIS A 1 87 ? -2.023 -9.177 -21.705 1.00 93.19 87 HIS A CA 1
ATOM 704 C C . HIS A 1 87 ? -1.876 -9.940 -20.385 1.00 93.19 87 HIS A C 1
ATOM 706 O O . HIS A 1 87 ? -2.881 -10.326 -19.792 1.00 93.19 87 HIS A O 1
ATOM 712 N N . ALA A 1 88 ? -0.644 -10.118 -19.901 1.00 92.00 88 ALA A N 1
ATOM 713 C CA . ALA A 1 88 ? -0.383 -10.742 -18.609 1.00 92.00 88 ALA A CA 1
ATOM 714 C C . ALA A 1 88 ? -0.719 -9.840 -17.405 1.00 92.00 88 ALA A C 1
ATOM 716 O O . ALA A 1 88 ? -0.915 -10.351 -16.303 1.00 92.00 88 ALA A O 1
ATOM 717 N N . THR A 1 89 ? -0.767 -8.518 -17.601 1.00 90.56 89 THR A N 1
ATOM 718 C CA . THR A 1 89 ? -1.028 -7.524 -16.543 1.00 90.56 89 THR A CA 1
ATOM 719 C C . THR A 1 89 ? -2.498 -7.119 -16.480 1.00 90.56 89 THR A C 1
ATOM 721 O O . THR A 1 89 ? -3.061 -7.005 -15.394 1.00 90.56 89 THR A O 1
ATOM 724 N N . TRP A 1 90 ? -3.143 -6.919 -17.634 1.00 90.56 90 TRP A N 1
ATOM 725 C CA . TRP A 1 90 ? -4.556 -6.535 -17.733 1.00 90.56 90 TRP A CA 1
ATOM 726 C C . TRP A 1 90 ? -5.358 -7.551 -18.557 1.00 90.56 90 TRP A C 1
ATOM 728 O O . TRP A 1 90 ? -5.844 -7.205 -19.641 1.00 90.56 90 TRP A O 1
ATOM 738 N N . PRO A 1 91 ? -5.506 -8.796 -18.071 1.00 88.94 91 PRO A N 1
ATOM 739 C CA . PRO A 1 91 ? -6.386 -9.763 -18.702 1.00 88.94 91 PRO A CA 1
ATOM 740 C C . PRO A 1 91 ? -7.838 -9.274 -18.642 1.00 88.94 91 PRO A C 1
ATOM 742 O O . PRO A 1 91 ? -8.262 -8.614 -17.689 1.00 88.94 91 PRO A O 1
ATOM 745 N N . GLU A 1 92 ? -8.609 -9.605 -19.672 1.00 89.31 92 GLU A N 1
ATOM 746 C CA . GLU A 1 92 ? -10.039 -9.320 -19.686 1.00 89.31 92 GLU A CA 1
ATOM 747 C C . GLU A 1 92 ? -10.766 -10.242 -18.703 1.00 89.31 92 GLU A C 1
ATOM 749 O O . GLU A 1 92 ? -10.554 -11.456 -18.680 1.00 89.31 92 GLU A O 1
ATOM 754 N N . VAL A 1 93 ? -11.635 -9.651 -17.881 1.00 90.69 93 VAL A N 1
ATOM 755 C CA . VAL A 1 93 ? -12.497 -10.408 -16.973 1.00 90.69 93 VAL A CA 1
ATOM 756 C C . VAL A 1 93 ? -13.692 -10.931 -17.756 1.00 90.69 93 VAL A C 1
ATOM 758 O O . VAL A 1 93 ? -14.524 -10.159 -18.234 1.00 90.69 93 VAL A O 1
ATOM 761 N N . ASN A 1 94 ? -13.799 -12.253 -17.843 1.00 92.81 94 ASN A N 1
ATOM 762 C CA . ASN A 1 94 ? -14.943 -12.921 -18.450 1.00 92.81 94 ASN A CA 1
ATOM 763 C C . ASN A 1 94 ? -16.059 -13.068 -17.415 1.00 92.81 94 ASN A C 1
ATOM 765 O O . ASN A 1 94 ? -16.150 -14.077 -16.714 1.00 92.81 94 ASN A O 1
ATOM 769 N N . TYR A 1 95 ? -16.903 -12.043 -17.304 1.00 94.75 95 TYR A N 1
ATOM 770 C CA . TYR A 1 95 ? -18.075 -12.103 -16.435 1.00 94.75 95 TYR A CA 1
ATOM 771 C C . TYR A 1 95 ? -19.098 -13.119 -16.965 1.00 94.75 95 TYR A C 1
ATOM 773 O O . TYR A 1 95 ? -19.357 -13.157 -18.169 1.00 94.75 95 TYR A O 1
ATOM 781 N N . PRO A 1 96 ? -19.743 -13.909 -16.088 1.00 93.75 96 PRO A N 1
ATOM 782 C CA . PRO A 1 96 ? -20.739 -14.894 -16.508 1.00 93.75 96 PRO A CA 1
ATOM 783 C C . PRO A 1 96 ? -22.007 -14.250 -17.091 1.00 93.75 96 PRO A C 1
ATOM 785 O O . PRO A 1 96 ? -22.737 -14.898 -17.837 1.00 93.75 96 PRO A O 1
ATOM 788 N N . ASN A 1 97 ? -22.302 -12.995 -16.734 1.00 94.62 97 ASN A N 1
ATOM 789 C CA . ASN A 1 97 ? -23.420 -12.205 -17.247 1.00 94.62 97 ASN A CA 1
ATOM 790 C C . ASN A 1 97 ? -23.225 -10.705 -16.927 1.00 94.62 97 ASN A C 1
ATOM 792 O O . ASN A 1 97 ? -22.367 -10.339 -16.121 1.00 94.62 97 ASN A O 1
ATOM 796 N N . GLU A 1 98 ? -24.057 -9.844 -17.527 1.00 95.25 98 GLU A N 1
ATOM 797 C CA . GLU A 1 98 ? -23.995 -8.385 -17.325 1.00 95.25 98 GLU A CA 1
ATOM 798 C C . GLU A 1 98 ? -24.261 -7.976 -15.869 1.00 95.25 98 GLU A C 1
ATOM 800 O O . GLU A 1 98 ? -23.623 -7.058 -15.364 1.00 95.25 98 GLU A O 1
ATOM 805 N N . LYS A 1 99 ? -25.129 -8.703 -15.151 1.00 94.06 99 LYS A N 1
ATOM 806 C CA . LYS A 1 99 ? -25.418 -8.435 -13.734 1.00 94.06 99 LYS A CA 1
ATOM 807 C C . LYS A 1 99 ? -24.152 -8.560 -12.875 1.00 94.06 99 LYS A C 1
ATOM 809 O O . LYS A 1 99 ? -23.914 -7.716 -12.016 1.00 94.06 99 LYS A O 1
ATOM 814 N N . THR A 1 100 ? -23.310 -9.569 -13.107 1.00 94.81 100 THR A N 1
ATOM 815 C CA . THR A 1 100 ? -22.025 -9.712 -12.398 1.00 94.81 100 THR A CA 1
ATOM 816 C C . THR A 1 100 ? -21.041 -8.595 -12.768 1.00 94.81 100 THR A C 1
ATOM 818 O O . THR A 1 100 ? -20.317 -8.108 -11.900 1.00 94.81 100 THR A O 1
ATOM 821 N N . ALA A 1 101 ? -21.036 -8.140 -14.025 1.00 94.38 101 ALA A N 1
ATOM 822 C CA . ALA A 1 101 ? -20.207 -7.010 -14.451 1.00 94.38 101 ALA A CA 1
ATOM 823 C C . ALA A 1 101 ? -20.656 -5.683 -13.806 1.00 94.38 101 ALA A C 1
ATOM 825 O O . ALA A 1 101 ? -19.832 -4.894 -13.341 1.00 94.38 101 ALA A O 1
ATOM 826 N N . GLU A 1 102 ? -21.967 -5.436 -13.736 1.00 94.31 102 GLU A N 1
ATOM 827 C CA . GLU A 1 102 ? -22.547 -4.285 -13.039 1.00 94.31 102 GLU A CA 1
ATOM 828 C C . GLU A 1 102 ? -22.264 -4.314 -11.538 1.00 94.31 102 GLU A C 1
ATOM 830 O O . GLU A 1 102 ? -21.967 -3.269 -10.952 1.00 94.31 102 GLU A O 1
ATOM 835 N N . LEU A 1 103 ? -22.318 -5.501 -10.926 1.00 94.25 103 LEU A N 1
ATOM 836 C CA . LEU A 1 103 ? -21.956 -5.696 -9.530 1.00 94.25 103 LEU A CA 1
ATOM 837 C C . LEU A 1 103 ? -20.517 -5.236 -9.268 1.00 94.25 103 LEU A C 1
ATOM 839 O O . LEU A 1 103 ? -20.311 -4.430 -8.363 1.00 94.25 103 LEU A O 1
ATOM 843 N N . ASP A 1 104 ? -19.536 -5.661 -10.075 1.00 92.75 104 ASP A N 1
ATOM 844 C CA . ASP A 1 104 ? -18.132 -5.264 -9.872 1.00 92.75 104 ASP A CA 1
ATOM 845 C C . ASP A 1 104 ? -17.936 -3.743 -9.915 1.00 92.75 104 ASP A C 1
ATOM 847 O O . ASP A 1 104 ? -17.242 -3.163 -9.076 1.00 92.75 104 ASP A O 1
ATOM 851 N N . ARG A 1 105 ? -18.595 -3.082 -10.875 1.00 91.69 105 ARG A N 1
ATOM 852 C CA . ARG A 1 105 ? -18.488 -1.629 -11.074 1.00 91.69 105 ARG A CA 1
ATOM 853 C C . ARG A 1 105 ? -19.068 -0.830 -9.907 1.00 91.69 105 ARG A C 1
ATOM 855 O O . ARG A 1 105 ? -18.552 0.238 -9.583 1.00 91.69 105 ARG A O 1
ATOM 862 N N . ASN A 1 106 ? -20.128 -1.333 -9.276 1.00 92.75 106 ASN A N 1
ATOM 863 C CA . ASN A 1 106 ? -20.934 -0.551 -8.337 1.00 92.75 106 ASN A CA 1
ATOM 864 C C . ASN A 1 106 ? -20.776 -0.961 -6.867 1.00 92.75 106 ASN A C 1
ATOM 866 O O . ASN A 1 106 ? -21.092 -0.158 -5.983 1.00 92.75 106 ASN A O 1
ATOM 870 N N . TYR A 1 107 ? -20.280 -2.172 -6.586 1.00 91.44 107 TYR A N 1
ATOM 871 C CA . TYR A 1 107 ? -20.305 -2.768 -5.246 1.00 91.44 107 TYR A CA 1
ATOM 872 C C . TYR A 1 107 ? -19.682 -1.871 -4.173 1.00 91.44 107 TYR A C 1
ATOM 874 O O . TYR A 1 107 ? -20.285 -1.649 -3.127 1.00 91.44 107 TYR A O 1
ATOM 882 N N . TRP A 1 108 ? -18.508 -1.289 -4.432 1.00 85.44 108 TRP A N 1
ATOM 883 C CA . TRP A 1 108 ? -17.795 -0.480 -3.436 1.00 85.44 108 TRP A CA 1
ATOM 884 C C . TRP A 1 108 ? -18.574 0.751 -2.972 1.00 85.44 108 TRP A C 1
ATOM 886 O O . TRP A 1 108 ? -18.637 1.034 -1.772 1.00 85.44 108 TRP A O 1
ATOM 896 N N . SER A 1 109 ? -19.159 1.482 -3.919 1.00 89.00 109 SER A N 1
ATOM 897 C CA . SER A 1 109 ? -19.965 2.668 -3.632 1.00 89.00 109 SER A CA 1
ATOM 898 C C . SER A 1 109 ? -21.287 2.280 -2.973 1.00 89.00 109 SER A C 1
ATOM 900 O O . SER A 1 109 ? -21.702 2.932 -2.015 1.00 89.00 109 SER A O 1
ATOM 902 N N . ALA A 1 110 ? -21.915 1.197 -3.441 1.00 92.81 110 ALA A N 1
ATOM 903 C CA . ALA A 1 110 ? -23.142 0.665 -2.857 1.00 92.81 110 ALA A CA 1
ATOM 904 C C . ALA A 1 110 ? -22.937 0.246 -1.392 1.00 92.81 110 ALA A C 1
ATOM 906 O O . ALA A 1 110 ? -23.688 0.690 -0.527 1.00 92.81 110 ALA A O 1
ATOM 907 N N . ALA A 1 111 ? -21.879 -0.514 -1.096 1.00 92.62 111 ALA A N 1
ATOM 908 C CA . ALA A 1 111 ? -21.560 -0.979 0.251 1.00 92.62 111 ALA A CA 1
ATOM 909 C C . ALA A 1 111 ? -21.298 0.188 1.215 1.00 92.62 111 ALA A C 1
ATOM 911 O O . ALA A 1 111 ? -21.888 0.239 2.291 1.00 92.62 111 ALA A O 1
ATOM 912 N N . SER A 1 112 ? -20.478 1.175 0.827 1.00 92.25 112 SER A N 1
ATOM 913 C CA . SER A 1 112 ? -20.239 2.350 1.681 1.00 92.25 112 SER A CA 1
ATOM 914 C C . SER A 1 112 ? -21.506 3.174 1.924 1.00 92.25 112 SER A C 1
ATOM 916 O O . SER A 1 112 ? -21.738 3.592 3.056 1.00 92.25 112 SER A O 1
ATOM 918 N N . ASN A 1 113 ? -22.344 3.387 0.904 1.00 95.56 113 ASN A N 1
ATOM 919 C CA . ASN A 1 113 ? -23.605 4.113 1.078 1.00 95.56 113 ASN A CA 1
ATOM 920 C C . ASN A 1 113 ? -24.593 3.345 1.971 1.00 95.56 113 ASN A C 1
ATOM 922 O O . ASN A 1 113 ? -25.257 3.964 2.798 1.00 95.56 113 ASN A O 1
ATOM 926 N N . ALA A 1 114 ? -24.659 2.018 1.851 1.00 96.44 114 ALA A N 1
ATOM 927 C CA . ALA A 1 114 ? -25.527 1.191 2.684 1.00 96.44 114 ALA A CA 1
ATOM 928 C C . ALA A 1 114 ? -25.079 1.175 4.155 1.00 96.44 114 ALA A C 1
ATOM 930 O O . ALA A 1 114 ? -25.914 1.257 5.050 1.00 96.44 114 ALA A O 1
ATOM 931 N N . VAL A 1 115 ? -23.766 1.163 4.422 1.00 96.06 115 VAL A N 1
ATOM 932 C CA . VAL A 1 115 ? -23.239 1.318 5.789 1.00 96.06 115 VAL A CA 1
ATOM 933 C C . VAL A 1 115 ? -23.602 2.687 6.369 1.00 96.06 115 VAL A C 1
ATOM 935 O O . VAL A 1 115 ? -23.999 2.764 7.527 1.00 96.06 115 VAL A O 1
ATOM 938 N N . ILE A 1 116 ? -23.495 3.766 5.584 1.00 97.00 116 ILE A N 1
ATOM 939 C CA . ILE A 1 116 ? -23.904 5.107 6.034 1.00 97.00 116 ILE A CA 1
ATOM 940 C C . ILE A 1 116 ? -25.395 5.124 6.388 1.00 97.00 116 ILE A C 1
ATOM 942 O O . ILE A 1 116 ? -25.734 5.550 7.488 1.00 97.00 116 ILE A O 1
ATOM 946 N N . ALA A 1 117 ? -26.258 4.613 5.504 1.00 97.75 117 ALA A N 1
ATOM 947 C CA . ALA A 1 117 ? -27.702 4.560 5.734 1.00 97.75 117 ALA A CA 1
ATOM 948 C C . ALA A 1 117 ? -28.052 3.762 6.999 1.00 97.75 117 ALA A C 1
ATOM 950 O O . ALA A 1 117 ? -28.802 4.240 7.845 1.00 97.75 117 ALA A O 1
ATOM 951 N N . TYR A 1 118 ? -27.421 2.601 7.190 1.00 97.44 118 TYR A N 1
ATOM 952 C CA . TYR A 1 118 ? -27.582 1.811 8.407 1.00 97.44 118 TYR A CA 1
ATOM 953 C C . TYR A 1 118 ? -27.178 2.603 9.666 1.00 97.44 118 TYR A C 1
ATOM 955 O O . TYR A 1 118 ? -27.880 2.580 10.671 1.00 97.44 118 TYR A O 1
ATOM 963 N N . LEU A 1 119 ? -26.062 3.339 9.633 1.00 97.19 119 LEU A N 1
ATOM 964 C CA . LEU A 1 119 ? -25.604 4.143 10.776 1.00 97.19 119 LEU A CA 1
ATOM 965 C C . LEU A 1 119 ? -26.459 5.395 11.037 1.00 97.19 119 LEU A C 1
ATOM 967 O O . LEU A 1 119 ? -26.458 5.885 12.171 1.00 97.19 119 LEU A O 1
ATOM 971 N N . ASP A 1 120 ? -27.149 5.911 10.017 1.00 97.81 120 ASP A N 1
ATOM 972 C CA . ASP A 1 120 ? -28.144 6.982 10.142 1.00 97.81 120 ASP A CA 1
ATOM 973 C C . ASP A 1 120 ? -29.432 6.463 10.811 1.00 97.81 120 ASP A C 1
ATOM 975 O O . ASP A 1 120 ? -29.986 7.135 11.681 1.00 97.81 120 ASP A O 1
ATOM 979 N N . GLU A 1 121 ? -29.877 5.252 10.457 1.00 98.00 121 GLU A N 1
ATOM 980 C CA . GLU A 1 121 ? -31.057 4.588 11.041 1.00 98.00 121 GLU A CA 1
ATOM 981 C C . GLU A 1 121 ? -30.812 4.043 12.455 1.00 98.00 121 GLU A C 1
ATOM 983 O O . GLU A 1 121 ? -31.753 3.908 13.239 1.00 98.00 121 GLU A O 1
ATOM 988 N N . HIS A 1 122 ? -29.548 3.779 12.796 1.00 97.19 122 HIS A N 1
ATOM 989 C CA . HIS A 1 122 ? -29.120 3.248 14.088 1.00 97.19 122 HIS A CA 1
ATOM 990 C C . HIS A 1 122 ? -28.218 4.236 14.847 1.00 97.19 122 HIS A C 1
ATOM 992 O O . HIS A 1 122 ? -27.006 4.001 15.001 1.00 97.19 122 HIS A O 1
ATOM 998 N N . PRO A 1 123 ? -28.771 5.365 15.340 1.00 96.12 123 PRO A N 1
ATOM 999 C CA . PRO A 1 123 ? -27.999 6.372 16.060 1.00 96.12 123 PRO A CA 1
ATOM 1000 C C . PRO A 1 123 ? -27.369 5.835 17.352 1.00 96.12 123 PRO A C 1
ATOM 1002 O O . PRO A 1 123 ? -26.363 6.388 17.786 1.00 96.12 123 PRO A O 1
ATOM 1005 N N . GLU A 1 124 ? -27.901 4.750 17.921 1.00 96.00 124 GLU A N 1
ATOM 1006 C CA . GLU A 1 124 ? -27.365 4.057 19.097 1.00 96.00 124 GLU A CA 1
ATOM 1007 C C . GLU A 1 124 ? -26.015 3.358 18.862 1.00 96.00 124 GLU A C 1
ATOM 1009 O O . GLU A 1 124 ? -25.356 2.951 19.815 1.00 96.00 124 GLU A O 1
ATOM 1014 N N . VAL A 1 125 ? -25.585 3.192 17.606 1.00 96.12 125 VAL A N 1
ATOM 1015 C CA . VAL A 1 125 ? -24.264 2.632 17.296 1.00 96.12 125 VAL A CA 1
ATOM 1016 C C . VAL A 1 125 ? -23.202 3.711 17.492 1.00 96.12 125 VAL A C 1
ATOM 1018 O O . VAL A 1 125 ? -23.093 4.632 16.682 1.00 96.12 125 VAL A O 1
ATOM 1021 N N . ASP A 1 126 ? -22.375 3.566 18.526 1.00 93.81 126 ASP A N 1
ATOM 1022 C CA . ASP A 1 126 ? -21.334 4.547 18.868 1.00 93.81 126 ASP A CA 1
ATOM 1023 C C . ASP A 1 126 ? -20.031 4.380 18.071 1.00 93.81 126 ASP A C 1
ATOM 1025 O O . ASP A 1 126 ? -19.265 5.331 17.900 1.00 93.81 126 ASP A O 1
ATOM 1029 N N . LYS A 1 127 ? -19.719 3.150 17.641 1.00 94.38 127 LYS A N 1
ATOM 1030 C CA . LYS A 1 127 ? -18.415 2.782 17.068 1.00 94.38 127 LYS A CA 1
ATOM 1031 C C . LYS A 1 127 ? -18.570 1.751 15.958 1.00 94.38 127 LYS A C 1
ATOM 1033 O O . LYS A 1 127 ? -19.364 0.824 16.087 1.00 94.38 127 LYS A O 1
ATOM 1038 N N . VAL A 1 128 ? -17.759 1.868 14.908 1.00 94.12 128 VAL A N 1
ATOM 1039 C CA . VAL A 1 128 ? -17.729 0.915 13.791 1.00 94.12 128 VAL A CA 1
ATOM 1040 C C . VAL A 1 128 ? -16.305 0.471 13.459 1.00 94.12 128 VAL A C 1
ATOM 1042 O O . VAL A 1 128 ? -15.385 1.288 13.344 1.00 94.12 128 VAL A O 1
ATOM 1045 N N . PHE A 1 129 ? -16.150 -0.842 13.279 1.00 91.81 129 PHE A N 1
ATOM 1046 C CA . PHE A 1 129 ? -15.013 -1.444 12.589 1.00 91.81 129 PHE A CA 1
ATOM 1047 C C . PHE A 1 129 ? -15.444 -1.793 11.164 1.00 91.81 129 PHE A C 1
ATOM 1049 O O . PHE A 1 129 ? -16.452 -2.473 10.987 1.00 91.81 129 PHE A O 1
ATOM 1056 N N . TYR A 1 130 ? -14.716 -1.327 10.148 1.00 90.38 130 TYR A N 1
ATOM 1057 C CA . TYR A 1 130 ? -15.141 -1.470 8.749 1.00 90.38 130 TYR A CA 1
ATOM 1058 C C . TYR A 1 130 ? -13.957 -1.732 7.818 1.00 90.38 130 TYR A C 1
ATOM 1060 O O . TYR A 1 130 ? -12.907 -1.114 7.982 1.00 90.38 130 TYR A O 1
ATOM 1068 N N . ARG A 1 131 ? -14.138 -2.630 6.835 1.00 86.06 131 ARG A N 1
ATOM 1069 C CA . ARG A 1 131 ? -13.115 -3.115 5.881 1.00 86.06 131 ARG A CA 1
ATOM 1070 C C . ARG A 1 131 ? -11.865 -3.694 6.549 1.00 86.06 131 ARG A C 1
ATOM 1072 O O . ARG A 1 131 ? -11.699 -3.589 7.754 1.00 86.06 131 ARG A O 1
ATOM 1079 N N . THR A 1 132 ? -10.981 -4.308 5.775 1.00 77.88 132 THR A N 1
ATOM 1080 C CA . THR A 1 132 ? -9.767 -4.957 6.301 1.00 77.88 132 THR A CA 1
ATOM 1081 C C . THR A 1 132 ? -8.540 -4.042 6.309 1.00 77.88 132 THR A C 1
ATOM 1083 O O . THR A 1 132 ? -7.672 -4.220 7.150 1.00 77.88 132 THR A O 1
ATOM 1086 N N . GLY A 1 133 ? -8.497 -2.991 5.481 1.00 77.12 133 GLY A N 1
ATOM 1087 C CA . GLY A 1 133 ? -7.351 -2.075 5.425 1.00 77.12 133 GLY A CA 1
ATOM 1088 C C . GLY A 1 133 ? -7.678 -0.666 4.927 1.00 77.12 133 GLY A C 1
ATOM 1089 O O . GLY A 1 133 ? -8.838 -0.291 4.731 1.00 77.12 133 GLY A O 1
ATOM 1090 N N . GLY A 1 134 ? -6.631 0.140 4.719 1.00 76.25 134 GLY A N 1
ATOM 1091 C CA . GLY A 1 134 ? -6.748 1.494 4.168 1.00 76.25 134 GLY A CA 1
ATOM 1092 C C . GLY A 1 134 ? -7.541 2.443 5.070 1.00 76.25 134 GLY A C 1
ATOM 1093 O O . GLY A 1 134 ? -8.499 3.065 4.606 1.00 76.25 134 GLY A O 1
ATOM 1094 N N . ARG A 1 135 ? -7.163 2.539 6.354 1.00 78.81 135 ARG A N 1
ATOM 1095 C CA . ARG A 1 135 ? -7.871 3.295 7.410 1.00 78.81 135 ARG A CA 1
ATOM 1096 C C . ARG A 1 135 ? -8.358 4.676 6.959 1.00 78.81 135 ARG A C 1
ATOM 1098 O O . ARG A 1 135 ? -9.533 4.987 7.130 1.00 78.81 135 ARG A O 1
ATOM 1105 N N . THR A 1 136 ? -7.493 5.477 6.336 1.00 78.19 136 THR A N 1
ATOM 1106 C CA . THR A 1 136 ? -7.819 6.845 5.889 1.00 78.19 136 THR A CA 1
ATOM 1107 C C . THR A 1 136 ? -8.915 6.865 4.827 1.00 78.19 136 THR A C 1
ATOM 1109 O O . THR A 1 136 ? -9.911 7.573 4.979 1.00 78.19 136 THR A O 1
ATOM 1112 N N . ASN A 1 137 ? -8.782 6.032 3.793 1.00 81.75 137 ASN A N 1
ATOM 1113 C CA . ASN A 1 137 ? -9.773 5.928 2.720 1.00 81.75 137 ASN A CA 1
ATOM 1114 C C . ASN A 1 137 ? -11.091 5.344 3.238 1.00 81.75 137 ASN A C 1
ATOM 1116 O O . ASN A 1 137 ? -12.166 5.815 2.876 1.00 81.75 137 ASN A O 1
ATOM 1120 N N . THR A 1 138 ? -11.016 4.357 4.131 1.00 85.69 138 THR A N 1
ATOM 1121 C CA . THR A 1 138 ? -12.192 3.745 4.755 1.00 85.69 138 THR A CA 1
ATOM 1122 C C . THR A 1 138 ? -12.962 4.764 5.591 1.00 85.69 138 THR A C 1
ATOM 1124 O O . THR A 1 138 ? -14.164 4.926 5.378 1.00 85.69 138 THR A O 1
ATOM 1127 N N . LYS A 1 139 ? -12.278 5.521 6.459 1.00 87.94 139 LYS A N 1
ATOM 1128 C CA . LYS A 1 139 ? -12.880 6.612 7.237 1.00 87.94 139 LYS A CA 1
ATOM 1129 C C . LYS A 1 139 ? -13.530 7.657 6.333 1.00 87.94 139 LYS A C 1
ATOM 1131 O O . LYS A 1 139 ? -14.676 8.030 6.560 1.00 87.94 139 LYS A O 1
ATOM 1136 N N . SER A 1 140 ? -12.813 8.105 5.300 1.00 88.31 140 SER A N 1
ATOM 1137 C CA . SER A 1 140 ? -13.317 9.097 4.344 1.00 88.31 140 SER A CA 1
ATOM 1138 C C . SER A 1 140 ? -14.574 8.606 3.616 1.00 88.31 140 SER A C 1
ATOM 1140 O O . SER A 1 140 ? -15.538 9.356 3.468 1.00 88.31 140 SER A O 1
ATOM 1142 N N . SER A 1 141 ? -14.624 7.318 3.256 1.00 90.69 141 SER A N 1
ATOM 1143 C CA . SER A 1 141 ? -15.777 6.722 2.570 1.00 90.69 141 SER A CA 1
ATOM 1144 C C . SER A 1 141 ? -17.075 6.731 3.386 1.00 90.69 141 SER A C 1
ATOM 1146 O O . SER A 1 141 ? -18.145 6.620 2.796 1.00 90.69 141 SER A O 1
ATOM 1148 N N . LEU A 1 142 ? -16.991 6.891 4.713 1.00 93.19 142 LEU A N 1
ATOM 1149 C CA . LEU A 1 142 ? -18.139 6.968 5.622 1.00 93.19 142 LEU A CA 1
ATOM 1150 C C . LEU A 1 142 ? -18.679 8.399 5.810 1.00 93.19 142 LEU A C 1
ATOM 1152 O O . LEU A 1 142 ? -19.647 8.590 6.541 1.00 93.19 142 LEU A O 1
ATOM 1156 N N . LYS A 1 143 ? -18.094 9.409 5.147 1.00 94.06 143 LYS A N 1
ATOM 1157 C CA . LYS A 1 143 ? -18.580 10.804 5.141 1.00 94.06 143 LYS A CA 1
ATOM 1158 C C . LYS A 1 143 ? -18.855 11.331 6.563 1.00 94.06 143 LYS A C 1
ATOM 1160 O O . LYS A 1 143 ? -17.964 11.291 7.411 1.00 94.06 143 LYS A O 1
ATOM 1165 N N . HIS A 1 144 ? -20.069 11.820 6.838 1.00 94.88 144 HIS A N 1
ATOM 1166 C CA . HIS A 1 144 ? -20.467 12.366 8.141 1.00 94.88 144 HIS A CA 1
ATOM 1167 C C . HIS A 1 144 ? -20.458 11.322 9.265 1.00 94.88 144 HIS A C 1
ATOM 1169 O O . HIS A 1 144 ? -20.263 11.692 10.419 1.00 94.88 144 HIS A O 1
ATOM 1175 N N . GLN A 1 145 ? -20.573 10.031 8.940 1.00 95.81 145 GLN A N 1
ATOM 1176 C CA . GLN A 1 145 ? -20.470 8.924 9.899 1.00 95.81 145 GLN A CA 1
ATOM 1177 C C . GLN A 1 145 ? -19.018 8.503 10.185 1.00 95.81 145 GLN A C 1
ATOM 1179 O O . GLN A 1 145 ? -18.763 7.662 11.048 1.00 95.81 145 GLN A O 1
ATOM 1184 N N . GLY A 1 146 ? -18.029 9.101 9.510 1.00 91.75 146 GLY A N 1
ATOM 1185 C CA . GLY A 1 146 ? -16.610 8.780 9.691 1.00 91.75 146 GLY A CA 1
ATOM 1186 C C . GLY A 1 146 ? -16.067 9.050 11.102 1.00 91.75 146 GLY A C 1
ATOM 1187 O O . GLY A 1 146 ? -14.993 8.560 11.444 1.00 91.75 146 GLY A O 1
ATOM 1188 N N . THR A 1 147 ? -16.786 9.794 11.945 1.00 90.94 147 THR A N 1
ATOM 1189 C CA . THR A 1 147 ? -16.452 9.996 13.368 1.00 90.94 147 THR A CA 1
ATOM 1190 C C . THR A 1 147 ? -16.669 8.743 14.216 1.00 90.94 147 THR A C 1
ATOM 1192 O O . THR A 1 147 ? -15.968 8.570 15.209 1.00 90.94 147 THR A O 1
ATOM 1195 N N . LYS A 1 148 ? -17.572 7.842 13.805 1.00 93.94 148 LYS A N 1
ATOM 1196 C CA . LYS A 1 148 ? -17.809 6.546 14.462 1.00 93.94 148 LYS A CA 1
ATOM 1197 C C . LYS A 1 148 ? -16.743 5.502 14.108 1.00 93.94 148 LYS A C 1
ATOM 1199 O O . LYS A 1 148 ? -16.647 4.469 14.768 1.00 93.94 148 LYS A O 1
ATOM 1204 N N . PHE A 1 149 ? -15.948 5.729 13.058 1.00 91.50 149 PHE A N 1
ATOM 1205 C CA . PHE A 1 149 ? -14.930 4.781 12.605 1.00 91.50 149 PHE A CA 1
ATOM 1206 C C . PHE A 1 149 ? -13.751 4.725 13.574 1.00 91.50 149 PHE A C 1
ATOM 1208 O O . PHE A 1 149 ? -13.026 5.707 13.743 1.00 91.50 149 PHE A O 1
ATOM 1215 N N . ILE A 1 150 ? -13.531 3.551 14.165 1.00 87.38 150 ILE A N 1
ATOM 1216 C CA . ILE A 1 150 ? -12.449 3.331 15.134 1.00 87.38 150 ILE A CA 1
ATOM 1217 C C . ILE A 1 150 ? -11.324 2.438 14.606 1.00 87.38 150 ILE A C 1
ATOM 1219 O O . ILE A 1 150 ? -10.261 2.375 15.220 1.00 87.38 150 ILE A O 1
ATOM 1223 N N . GLY A 1 151 ? -11.516 1.773 13.465 1.00 84.69 151 GLY A N 1
ATOM 1224 C CA . GLY A 1 151 ? -10.478 0.956 12.846 1.00 84.69 151 GLY A CA 1
ATOM 1225 C C . GLY A 1 151 ? -11.008 -0.015 11.801 1.00 84.69 151 GLY A C 1
ATOM 1226 O O . GLY A 1 151 ? -12.213 -0.155 11.594 1.00 84.69 151 GLY A O 1
ATOM 1227 N N . ASN A 1 152 ? -10.087 -0.704 11.138 1.00 86.69 152 ASN A N 1
ATOM 1228 C CA . ASN A 1 152 ? -10.434 -1.802 10.251 1.00 86.69 152 ASN A CA 1
ATOM 1229 C C . ASN A 1 152 ? -10.838 -3.053 11.052 1.00 86.69 152 ASN A C 1
ATOM 1231 O O . ASN A 1 152 ? -10.396 -3.256 12.182 1.00 86.69 152 ASN A O 1
ATOM 1235 N N . TYR A 1 153 ? -11.711 -3.873 10.474 1.00 87.00 153 TYR A N 1
ATOM 1236 C CA . TYR A 1 153 ? -12.116 -5.163 11.015 1.00 87.00 153 TYR A CA 1
ATOM 1237 C C . TYR A 1 153 ? -11.156 -6.255 10.540 1.00 87.00 153 TYR A C 1
ATOM 1239 O O . TYR A 1 153 ? -11.077 -6.534 9.344 1.00 87.00 153 TYR A O 1
ATOM 1247 N N . THR A 1 154 ? -10.447 -6.879 11.480 1.00 81.44 154 THR A N 1
ATOM 1248 C CA . THR A 1 154 ? -9.347 -7.805 11.181 1.00 81.44 154 THR A CA 1
ATOM 1249 C C . THR A 1 154 ? -9.645 -9.267 11.503 1.00 81.44 154 THR A C 1
ATOM 1251 O O . THR A 1 154 ? -8.812 -10.103 11.209 1.00 81.44 154 THR A O 1
ATOM 1254 N N . TYR A 1 155 ? -10.806 -9.617 12.070 1.00 86.69 155 TYR A N 1
ATOM 1255 C CA . TYR A 1 155 ? -11.146 -11.007 12.417 1.00 86.69 155 TYR A CA 1
ATOM 1256 C C . TYR A 1 155 ? -11.953 -11.691 11.306 1.00 86.69 155 TYR A C 1
ATOM 1258 O O . TYR A 1 155 ? -13.147 -11.944 11.464 1.00 86.69 155 TYR A O 1
ATOM 1266 N N . VAL A 1 156 ? -11.337 -11.957 10.155 1.00 85.50 156 VAL A N 1
ATOM 1267 C CA . VAL A 1 156 ? -12.040 -12.510 8.985 1.00 85.50 156 VAL A CA 1
ATOM 1268 C C . VAL A 1 156 ? -12.023 -14.036 8.995 1.00 85.50 156 VAL A C 1
ATOM 1270 O O . VAL A 1 156 ? -13.037 -14.653 8.671 1.00 85.50 156 VAL A O 1
ATOM 1273 N N . ASN A 1 157 ? -10.908 -14.652 9.380 1.00 85.94 157 ASN A N 1
ATOM 1274 C CA . ASN A 1 157 ? -10.717 -16.100 9.323 1.00 85.94 157 ASN A CA 1
ATOM 1275 C C . ASN A 1 157 ? -9.920 -16.641 10.533 1.00 85.94 157 ASN A C 1
ATOM 1277 O O . ASN A 1 157 ? -9.588 -15.922 11.478 1.00 85.94 157 ASN A O 1
ATOM 1281 N N . HIS A 1 158 ? -9.635 -17.946 10.527 1.00 87.06 158 HIS A N 1
ATOM 1282 C CA . HIS A 1 158 ? -8.900 -18.596 11.613 1.00 87.06 158 HIS A CA 1
ATOM 1283 C C . HIS A 1 158 ? -7.436 -18.136 11.723 1.00 87.06 158 HIS A C 1
ATOM 1285 O O . HIS A 1 158 ? -6.910 -18.104 12.834 1.00 87.06 158 HIS A O 1
ATOM 1291 N N . TYR A 1 159 ? -6.773 -17.754 10.623 1.00 86.50 159 TYR A N 1
ATOM 1292 C CA . TYR A 1 159 ? -5.415 -17.202 10.668 1.00 86.50 159 TYR A CA 1
ATOM 1293 C C . TYR A 1 159 ? -5.389 -15.878 11.424 1.00 86.50 159 TYR A C 1
ATOM 1295 O O . TYR A 1 159 ? -4.499 -15.676 12.246 1.00 86.50 159 TYR A O 1
ATOM 1303 N N . ASP A 1 160 ? -6.397 -15.028 11.228 1.00 81.25 160 ASP A N 1
ATOM 1304 C CA . ASP A 1 160 ? -6.507 -13.764 11.955 1.00 81.25 160 ASP A CA 1
ATOM 1305 C C . ASP A 1 160 ? -6.660 -13.989 13.462 1.00 81.25 160 ASP A C 1
ATOM 1307 O O . ASP A 1 160 ? -5.998 -13.329 14.267 1.00 81.25 160 ASP A O 1
ATOM 1311 N N . LEU A 1 161 ? -7.475 -14.973 13.859 1.00 83.94 161 LEU A N 1
ATOM 1312 C CA . LEU A 1 161 ? -7.636 -15.349 15.264 1.00 83.94 161 LEU A CA 1
ATOM 1313 C C . LEU A 1 161 ? -6.327 -15.898 15.852 1.00 83.94 161 LEU A C 1
ATOM 1315 O O . LEU A 1 161 ? -5.923 -15.503 16.947 1.00 83.94 161 LEU A O 1
ATOM 1319 N N . MET A 1 162 ? -5.658 -16.791 15.118 1.00 84.38 162 MET A N 1
ATOM 1320 C CA . MET A 1 162 ? -4.406 -17.424 15.538 1.00 84.38 162 MET A CA 1
ATOM 1321 C C . MET A 1 162 ? -3.242 -16.438 15.600 1.00 84.38 162 MET A C 1
ATOM 1323 O O . MET A 1 162 ? -2.389 -16.571 16.476 1.00 84.38 162 MET A O 1
ATOM 1327 N N . SER A 1 163 ? -3.231 -15.429 14.722 1.00 83.94 163 SER A N 1
ATOM 1328 C CA . SER A 1 163 ? -2.230 -14.363 14.741 1.00 83.94 163 SER A CA 1
ATOM 1329 C C . SER A 1 163 ? -2.227 -13.648 16.085 1.00 83.94 163 SER A C 1
ATOM 1331 O O . SER A 1 163 ? -1.175 -13.265 16.579 1.00 83.94 163 SER A O 1
ATOM 1333 N N . GLN A 1 164 ? -3.401 -13.489 16.714 1.00 84.19 164 GLN A N 1
ATOM 1334 C CA . GLN A 1 164 ? -3.578 -12.684 17.919 1.00 84.19 164 GLN A CA 1
ATOM 1335 C C . GLN A 1 164 ? -2.994 -11.271 17.792 1.00 84.19 164 GLN A C 1
ATOM 1337 O O . GLN A 1 164 ? -2.591 -10.677 18.799 1.00 84.19 164 GLN A O 1
ATOM 1342 N N . VAL A 1 165 ? -2.928 -10.733 16.574 1.00 80.62 165 VAL A N 1
ATOM 1343 C CA . VAL A 1 165 ? -2.441 -9.382 16.284 1.00 80.62 165 VAL A CA 1
ATOM 1344 C C . VAL A 1 165 ? -3.064 -8.335 17.215 1.00 80.62 165 VAL A C 1
ATOM 1346 O O . VAL A 1 165 ? -2.302 -7.576 17.821 1.00 80.62 165 VAL A O 1
ATOM 1349 N N . PRO A 1 166 ? -4.397 -8.319 17.440 1.00 77.50 166 PRO A N 1
ATOM 1350 C CA . PRO A 1 166 ? -5.015 -7.325 18.319 1.00 77.50 166 PRO A CA 1
ATOM 1351 C C . PRO A 1 166 ? -4.678 -7.500 19.807 1.00 77.50 166 PRO A C 1
ATOM 1353 O O . PRO A 1 166 ? -4.978 -6.616 20.604 1.00 77.50 166 PRO A O 1
ATOM 1356 N N . ASN A 1 167 ? -4.050 -8.615 20.200 1.00 83.56 167 ASN A N 1
ATOM 1357 C CA . ASN A 1 167 ? -3.615 -8.842 21.580 1.00 83.56 167 ASN A CA 1
ATOM 1358 C C . ASN A 1 167 ? -2.283 -8.149 21.900 1.00 83.56 167 ASN A C 1
ATOM 1360 O O . ASN A 1 167 ? -1.853 -8.213 23.049 1.00 83.56 167 ASN A O 1
ATOM 1364 N N . VAL A 1 168 ? -1.591 -7.545 20.924 1.00 85.88 168 VAL A N 1
ATOM 1365 C CA . VAL A 1 168 ? -0.434 -6.686 21.221 1.00 85.88 168 VAL A CA 1
ATOM 1366 C C . VAL A 1 168 ? -0.962 -5.392 21.848 1.00 85.88 168 VAL A C 1
ATOM 1368 O O . VAL A 1 168 ? -1.687 -4.660 21.170 1.00 85.88 168 VAL A O 1
ATOM 1371 N N . PRO A 1 169 ? -0.638 -5.083 23.120 1.00 87.69 169 PRO A N 1
ATOM 1372 C CA . PRO A 1 169 ? -1.142 -3.876 23.764 1.00 87.69 169 PRO A CA 1
ATOM 1373 C C . PRO A 1 169 ? -0.710 -2.629 22.988 1.00 87.69 169 PRO A C 1
ATOM 1375 O O . PRO A 1 169 ? 0.467 -2.453 22.670 1.00 87.69 169 PRO A O 1
ATOM 1378 N N . ALA A 1 170 ? -1.674 -1.775 22.643 1.00 82.44 170 ALA A N 1
ATOM 1379 C CA . ALA A 1 170 ? -1.437 -0.651 21.739 1.00 82.44 170 ALA A CA 1
ATOM 1380 C C . ALA A 1 170 ? -0.474 0.401 22.318 1.00 82.44 170 ALA A C 1
ATOM 1382 O O . ALA A 1 170 ? 0.196 1.097 21.561 1.00 82.44 170 ALA A O 1
ATOM 1383 N N . ASP A 1 171 ? -0.410 0.523 23.643 1.00 86.06 171 ASP A N 1
ATOM 1384 C CA . ASP A 1 171 ? 0.540 1.354 24.384 1.00 86.06 171 ASP A CA 1
ATOM 1385 C C . ASP A 1 171 ? 1.970 0.802 24.310 1.00 86.06 171 ASP A C 1
ATOM 1387 O O . ASP A 1 171 ? 2.898 1.552 24.012 1.00 86.06 171 ASP A O 1
ATOM 1391 N N . VAL A 1 172 ? 2.145 -0.511 24.488 1.00 89.75 172 VAL A N 1
ATOM 1392 C CA . VAL A 1 172 ? 3.437 -1.192 24.313 1.00 89.75 172 VAL A CA 1
ATOM 1393 C C . VAL A 1 172 ? 3.910 -1.075 22.867 1.00 89.75 172 VAL A C 1
ATOM 1395 O O . VAL A 1 172 ? 5.069 -0.745 22.626 1.00 89.75 172 VAL A O 1
ATOM 1398 N N . TRP A 1 173 ? 3.014 -1.285 21.902 1.00 89.19 173 TRP A N 1
ATOM 1399 C CA . TRP A 1 173 ? 3.324 -1.143 20.480 1.00 89.19 173 TRP A CA 1
ATOM 1400 C C . TRP A 1 173 ? 3.780 0.284 20.149 1.00 89.19 173 TRP A C 1
ATOM 1402 O O . TRP A 1 173 ? 4.872 0.465 19.616 1.00 89.19 173 TRP A O 1
ATOM 1412 N N . ARG A 1 174 ? 3.024 1.305 20.576 1.00 88.44 174 ARG A N 1
ATOM 1413 C CA . ARG A 1 174 ? 3.409 2.716 20.403 1.00 88.44 174 ARG A CA 1
ATOM 1414 C C . ARG A 1 174 ? 4.731 3.066 21.080 1.00 88.44 174 ARG A C 1
ATOM 1416 O O . ARG A 1 174 ? 5.510 3.840 20.531 1.00 88.44 174 ARG A O 1
ATOM 1423 N N . MET A 1 175 ? 5.002 2.510 22.260 1.00 91.31 175 MET A N 1
ATOM 1424 C CA . MET A 1 175 ? 6.276 2.709 22.955 1.00 91.31 175 MET A CA 1
ATOM 1425 C C . MET A 1 175 ? 7.451 2.133 22.150 1.00 91.31 175 MET A C 1
ATOM 1427 O O . MET A 1 175 ? 8.490 2.784 22.045 1.00 91.31 175 MET A O 1
ATOM 1431 N N . LEU A 1 176 ? 7.298 0.930 21.587 1.00 92.69 176 LEU A N 1
ATOM 1432 C CA . LEU A 1 176 ? 8.319 0.302 20.743 1.00 92.69 176 LEU A CA 1
ATOM 1433 C C . LEU A 1 176 ? 8.572 1.124 19.477 1.00 92.69 176 LEU A C 1
ATOM 1435 O O . LEU A 1 176 ? 9.718 1.434 19.171 1.00 92.69 176 LEU A O 1
ATOM 1439 N N . GLU A 1 177 ? 7.511 1.543 18.789 1.00 94.06 177 GLU A N 1
ATOM 1440 C CA . GLU A 1 177 ? 7.611 2.395 17.600 1.00 94.06 177 GLU A CA 1
ATOM 1441 C C . GLU A 1 177 ? 8.258 3.741 17.910 1.00 94.06 177 GLU A C 1
ATOM 1443 O O . GLU A 1 177 ? 9.116 4.199 17.162 1.00 94.06 177 GLU A O 1
ATOM 1448 N N . GLY A 1 178 ? 7.918 4.346 19.050 1.00 93.69 178 GLY A N 1
ATOM 1449 C CA . GLY A 1 178 ? 8.561 5.570 19.510 1.00 93.69 178 GLY A CA 1
ATOM 1450 C C . GLY A 1 178 ? 10.073 5.413 19.649 1.00 93.69 178 GLY A C 1
ATOM 1451 O O . GLY A 1 178 ? 10.815 6.239 19.136 1.00 93.69 178 GLY A O 1
ATOM 1452 N N . LYS A 1 179 ? 10.536 4.306 20.241 1.00 94.50 179 LYS A N 1
ATOM 1453 C CA . LYS A 1 179 ? 11.972 4.007 20.366 1.00 94.50 179 LYS A CA 1
ATOM 1454 C C . LYS A 1 179 ? 12.675 3.797 19.021 1.00 94.50 179 LYS A C 1
ATOM 1456 O O . LYS A 1 179 ? 13.878 4.024 18.951 1.00 94.50 179 LYS A O 1
ATOM 1461 N N . ILE A 1 180 ? 11.955 3.354 17.988 1.00 94.12 180 ILE A N 1
ATOM 1462 C CA . ILE A 1 180 ? 12.484 3.227 16.621 1.00 94.12 180 ILE A CA 1
ATOM 1463 C C . ILE A 1 180 ? 12.572 4.604 15.949 1.00 94.12 180 ILE A C 1
ATOM 1465 O O . ILE A 1 180 ? 13.547 4.877 15.258 1.00 94.12 180 ILE A O 1
ATOM 1469 N N . ILE A 1 181 ? 11.578 5.471 16.167 1.00 95.62 181 ILE A N 1
ATOM 1470 C CA . ILE A 1 181 ? 11.464 6.777 15.500 1.00 95.62 181 ILE A CA 1
ATOM 1471 C C . ILE A 1 181 ? 12.372 7.840 16.118 1.00 95.62 181 ILE A C 1
ATOM 1473 O O . ILE A 1 181 ? 12.995 8.605 15.390 1.00 95.62 181 ILE A O 1
ATOM 1477 N N . ASP A 1 182 ? 12.451 7.907 17.449 1.00 94.62 182 ASP A N 1
ATOM 1478 C CA . ASP A 1 182 ? 13.195 8.947 18.169 1.00 94.62 182 ASP A CA 1
ATOM 1479 C C . ASP A 1 182 ? 14.652 9.147 17.674 1.00 94.62 182 ASP A C 1
ATOM 1481 O O . ASP A 1 182 ? 15.066 10.301 17.547 1.00 94.62 182 ASP A O 1
ATOM 1485 N N . PRO A 1 183 ? 15.444 8.103 17.337 1.00 95.75 183 PRO A N 1
ATOM 1486 C CA . PRO A 1 183 ? 16.795 8.300 16.801 1.00 95.75 183 PRO A CA 1
ATOM 1487 C C . PRO A 1 183 ? 16.848 8.818 15.351 1.00 95.75 183 PRO A C 1
ATOM 1489 O O . PRO A 1 183 ? 17.887 9.336 14.936 1.00 95.75 183 PRO A O 1
ATOM 1492 N N . LEU A 1 184 ? 15.766 8.716 14.570 1.00 96.00 184 LEU A N 1
ATOM 1493 C CA . LEU A 1 184 ? 15.764 9.099 13.149 1.00 96.00 184 LEU A CA 1
ATOM 1494 C C . LEU A 1 184 ? 16.044 10.595 12.955 1.00 96.00 184 LEU A C 1
ATOM 1496 O O . LEU A 1 184 ? 16.750 10.970 12.023 1.00 96.00 184 LEU A O 1
ATOM 1500 N N . ALA A 1 185 ? 15.594 11.433 13.897 1.00 96.25 185 ALA A N 1
ATOM 1501 C CA . ALA A 1 185 ? 15.843 12.877 13.916 1.00 96.25 185 ALA A CA 1
ATOM 1502 C C . ALA A 1 185 ? 17.335 13.260 14.003 1.00 96.25 185 ALA A C 1
ATOM 1504 O O . ALA A 1 185 ? 17.700 14.410 13.753 1.00 96.25 185 ALA A O 1
ATOM 1505 N N . TYR A 1 186 ? 18.195 12.302 14.354 1.00 96.88 186 TYR A N 1
ATOM 1506 C CA . TYR A 1 186 ? 19.623 12.501 14.598 1.00 96.88 186 TYR A CA 1
ATOM 1507 C C . TYR A 1 186 ? 20.511 11.650 13.685 1.00 96.88 186 TYR A C 1
ATOM 1509 O O . TYR A 1 186 ? 21.716 11.570 13.912 1.00 96.88 186 TYR A O 1
ATOM 1517 N N . SER A 1 187 ? 19.927 10.995 12.682 1.00 96.12 187 SER A N 1
ATOM 1518 C CA . SER A 1 187 ? 20.668 10.150 11.748 1.00 96.12 187 SER A CA 1
ATOM 1519 C C . SER A 1 187 ? 21.293 10.986 10.633 1.00 96.12 187 SER A C 1
ATOM 1521 O O . SER A 1 187 ? 20.633 11.836 10.045 1.00 96.12 187 SER A O 1
ATOM 1523 N N . ASP A 1 188 ? 22.558 10.724 10.324 1.00 97.06 188 ASP A N 1
ATOM 1524 C CA . ASP A 1 188 ? 23.301 11.317 9.205 1.00 97.06 188 ASP A CA 1
ATOM 1525 C C . ASP A 1 188 ? 23.422 10.359 8.010 1.00 97.06 188 ASP A C 1
ATOM 1527 O O . ASP A 1 188 ? 23.885 10.743 6.935 1.00 97.06 188 ASP A O 1
ATOM 1531 N N . ARG A 1 189 ? 22.981 9.109 8.182 1.00 95.50 189 ARG A N 1
ATOM 1532 C CA . ARG A 1 189 ? 23.044 8.069 7.164 1.00 95.50 189 ARG A CA 1
ATOM 1533 C C . ARG A 1 189 ? 21.978 7.001 7.383 1.00 95.50 189 ARG A C 1
ATOM 1535 O O . ARG A 1 189 ? 21.694 6.606 8.511 1.00 95.50 189 ARG A O 1
ATOM 1542 N N . TYR A 1 190 ? 21.414 6.514 6.285 1.00 91.88 190 TYR A N 1
ATOM 1543 C CA . TYR A 1 190 ? 20.576 5.318 6.237 1.00 91.88 190 TYR A CA 1
ATOM 1544 C C . TYR A 1 190 ? 21.315 4.230 5.466 1.00 91.88 190 TYR A C 1
ATOM 1546 O O . TYR A 1 190 ? 21.884 4.506 4.410 1.00 91.88 190 TYR A O 1
ATOM 1554 N N . GLU A 1 191 ? 21.270 3.003 5.978 1.00 95.38 191 GLU A N 1
ATOM 1555 C CA . GLU A 1 191 ? 21.736 1.802 5.293 1.00 95.38 191 GLU A CA 1
ATOM 1556 C C . GLU A 1 191 ? 20.734 0.665 5.508 1.00 95.38 191 GLU A C 1
ATOM 1558 O O . GLU A 1 191 ? 20.196 0.503 6.606 1.00 95.38 191 GLU A O 1
ATOM 1563 N N . ALA A 1 192 ? 20.500 -0.144 4.477 1.00 93.88 192 ALA A N 1
ATOM 1564 C CA . ALA A 1 192 ? 19.721 -1.372 4.587 1.00 93.88 192 ALA A CA 1
ATOM 1565 C C . ALA A 1 192 ? 20.345 -2.481 3.749 1.00 93.88 192 ALA A C 1
ATOM 1567 O O . ALA A 1 192 ? 20.821 -2.240 2.642 1.00 93.88 192 ALA A O 1
ATOM 1568 N N . SER A 1 193 ? 20.327 -3.705 4.271 1.00 96.19 193 SER A N 1
ATOM 1569 C CA . SER A 1 193 ? 20.731 -4.884 3.514 1.00 96.19 193 SER A CA 1
ATOM 1570 C C . SER A 1 193 ? 19.938 -6.116 3.922 1.00 96.19 193 SER A C 1
ATOM 1572 O O . SER A 1 193 ? 19.440 -6.188 5.047 1.00 96.19 193 SER A O 1
ATOM 1574 N N . ASP A 1 194 ? 19.821 -7.078 3.009 1.00 95.38 194 ASP A N 1
ATOM 1575 C CA . ASP A 1 194 ? 19.151 -8.352 3.262 1.00 95.38 194 ASP A CA 1
ATOM 1576 C C . ASP A 1 194 ? 19.853 -9.534 2.557 1.00 95.38 194 ASP A C 1
ATOM 1578 O O . ASP A 1 194 ? 20.720 -9.334 1.698 1.00 95.38 194 ASP A O 1
ATOM 1582 N N . PRO A 1 195 ? 19.498 -10.788 2.904 1.00 96.50 195 PRO A N 1
ATOM 1583 C CA . PRO A 1 195 ? 20.049 -11.975 2.249 1.00 96.50 195 PRO A CA 1
ATOM 1584 C C . PRO A 1 195 ? 19.647 -12.177 0.776 1.00 96.50 195 PRO A C 1
ATOM 1586 O O . PRO A 1 195 ? 20.277 -12.992 0.104 1.00 96.50 195 PRO A O 1
ATOM 1589 N N . GLU A 1 196 ? 18.623 -11.488 0.258 1.00 95.62 196 GLU A N 1
ATOM 1590 C CA . GLU A 1 196 ? 18.244 -11.556 -1.166 1.00 95.62 196 GLU A CA 1
ATOM 1591 C C . GLU A 1 196 ? 19.188 -10.728 -2.056 1.00 95.62 196 GLU A C 1
ATOM 1593 O O . GLU A 1 196 ? 19.227 -10.913 -3.282 1.00 95.62 196 GLU A O 1
ATOM 1598 N N . GLY A 1 197 ? 19.999 -9.868 -1.436 1.00 96.81 197 GLY A N 1
ATOM 1599 C CA . GLY A 1 197 ? 21.015 -9.043 -2.077 1.00 96.81 197 GLY A CA 1
ATOM 1600 C C . GLY A 1 197 ? 20.651 -7.563 -2.136 1.00 96.81 197 GLY A C 1
ATOM 1601 O O . GLY A 1 197 ? 21.309 -6.825 -2.871 1.00 96.81 197 GLY A O 1
ATOM 1602 N N . THR A 1 198 ? 19.629 -7.118 -1.396 1.00 97.12 198 THR A N 1
ATOM 1603 C CA . THR A 1 198 ? 19.391 -5.683 -1.219 1.00 97.12 198 THR A CA 1
ATOM 1604 C C . THR A 1 198 ? 20.578 -5.079 -0.491 1.00 97.12 198 THR A C 1
ATOM 1606 O O . THR A 1 198 ? 21.048 -5.621 0.509 1.00 97.12 198 THR A O 1
ATOM 1609 N N . VAL A 1 199 ? 21.049 -3.944 -0.991 1.00 97.31 199 VAL A N 1
ATOM 1610 C CA . VAL A 1 199 ? 22.037 -3.089 -0.338 1.00 97.31 199 VAL A CA 1
ATOM 1611 C C . VAL A 1 199 ? 21.694 -1.662 -0.724 1.00 97.31 199 VAL A C 1
ATOM 1613 O O . VAL A 1 199 ? 21.892 -1.273 -1.871 1.00 97.31 199 VAL A O 1
ATOM 1616 N N . LEU A 1 200 ? 21.176 -0.884 0.216 1.00 95.81 200 LEU A N 1
ATOM 1617 C CA . LEU A 1 200 ? 20.796 0.509 0.024 1.00 95.81 200 LEU A CA 1
ATOM 1618 C C . LEU A 1 200 ? 21.571 1.397 0.973 1.00 95.81 200 LEU A C 1
ATOM 1620 O O . LEU A 1 200 ? 21.843 1.007 2.108 1.00 95.81 200 LEU A O 1
ATOM 1624 N N . TRP A 1 201 ? 21.860 2.614 0.531 1.00 96.00 201 TRP A N 1
ATOM 1625 C CA . TRP A 1 201 ? 22.335 3.655 1.426 1.00 96.00 201 TRP A CA 1
ATOM 1626 C C . TRP A 1 201 ? 21.948 5.054 0.952 1.00 96.00 201 TRP A C 1
ATOM 1628 O O . TRP A 1 201 ? 21.633 5.289 -0.220 1.00 96.00 201 TRP A O 1
ATOM 1638 N N . SER A 1 202 ? 21.939 6.002 1.881 1.00 95.50 202 SER A N 1
ATOM 1639 C CA . SER A 1 202 ? 21.785 7.434 1.614 1.00 95.50 202 SER A CA 1
ATOM 1640 C C . SER A 1 202 ? 22.463 8.224 2.718 1.00 95.50 202 SER A C 1
ATOM 1642 O O . SER A 1 202 ? 22.268 7.908 3.890 1.00 95.50 202 SER A O 1
ATOM 1644 N N . ASP A 1 203 ? 23.204 9.265 2.356 1.00 96.56 203 ASP A N 1
ATOM 1645 C CA . ASP A 1 203 ? 23.565 10.295 3.327 1.00 96.56 203 ASP A CA 1
ATOM 1646 C C . ASP A 1 203 ? 22.321 11.145 3.614 1.00 96.56 203 ASP A C 1
ATOM 1648 O O . ASP A 1 203 ? 21.557 11.473 2.702 1.00 96.56 203 ASP A O 1
ATOM 1652 N N . ILE A 1 204 ? 22.102 11.464 4.886 1.00 96.62 204 ILE A N 1
ATOM 1653 C CA . ILE A 1 204 ? 20.914 12.154 5.381 1.00 96.62 204 ILE A CA 1
ATOM 1654 C C . ILE A 1 204 ? 21.341 13.518 5.904 1.00 96.62 204 ILE A C 1
ATOM 1656 O O . ILE A 1 204 ? 22.159 13.642 6.815 1.00 96.62 204 ILE A O 1
ATOM 1660 N N . THR A 1 205 ? 20.785 14.573 5.318 1.00 96.44 205 THR A N 1
ATOM 1661 C CA . THR A 1 205 ? 21.028 15.929 5.816 1.00 96.44 205 THR A CA 1
ATOM 1662 C C . THR A 1 205 ? 20.320 16.152 7.158 1.00 96.44 205 THR A C 1
ATOM 1664 O O . THR A 1 205 ? 19.280 15.540 7.406 1.00 96.44 205 THR A O 1
ATOM 1667 N N . PRO A 1 206 ? 20.785 17.088 8.010 1.00 96.94 206 PRO A N 1
ATOM 1668 C CA . PRO A 1 206 ? 20.084 17.411 9.256 1.00 96.94 206 PRO A CA 1
ATOM 1669 C C . PRO A 1 206 ? 18.604 17.771 9.052 1.00 96.94 206 PRO A C 1
ATOM 1671 O O . PRO A 1 206 ? 17.759 17.412 9.862 1.00 96.94 206 PRO A O 1
ATOM 1674 N N . GLU A 1 207 ? 18.268 18.446 7.950 1.00 95.06 207 GLU A N 1
ATOM 1675 C CA . GLU A 1 207 ? 16.883 18.803 7.623 1.00 95.06 207 GLU A CA 1
ATOM 1676 C C . GLU A 1 207 ? 16.031 17.578 7.238 1.00 95.06 207 GLU A C 1
ATOM 1678 O O . GLU A 1 207 ? 14.868 17.472 7.641 1.00 95.06 207 GLU A O 1
ATOM 1683 N N . GLU A 1 208 ? 16.595 16.640 6.470 1.00 95.88 208 GLU A N 1
ATOM 1684 C CA . GLU A 1 208 ? 15.937 15.367 6.159 1.00 95.88 208 GLU A CA 1
ATOM 1685 C C . GLU A 1 208 ? 15.754 14.516 7.411 1.00 95.88 208 GLU A C 1
ATOM 1687 O O . GLU A 1 208 ? 14.672 13.969 7.589 1.00 95.88 208 GLU A O 1
ATOM 1692 N N . ALA A 1 209 ? 16.754 14.455 8.294 1.00 97.25 209 ALA A N 1
ATOM 1693 C CA . ALA A 1 209 ? 16.678 13.718 9.552 1.00 97.25 209 ALA A CA 1
ATOM 1694 C C . ALA A 1 209 ? 15.523 14.228 10.425 1.00 97.25 209 ALA A C 1
ATOM 1696 O O . ALA A 1 209 ? 14.674 13.445 10.848 1.00 97.25 209 ALA A O 1
ATOM 1697 N N . GLN A 1 210 ? 15.424 15.547 10.624 1.00 96.50 210 GLN A N 1
ATOM 1698 C CA . GLN A 1 210 ? 14.320 16.153 11.381 1.00 96.50 210 GLN A CA 1
ATOM 1699 C C . GLN A 1 210 ? 12.957 15.844 10.741 1.00 96.50 210 GLN A C 1
ATOM 1701 O O . GLN A 1 210 ? 12.054 15.359 11.418 1.00 96.50 210 GLN A O 1
ATOM 1706 N N . SER A 1 211 ? 12.840 16.017 9.417 1.00 95.31 211 SER A N 1
ATOM 1707 C CA . SER A 1 211 ? 11.613 15.673 8.676 1.00 95.31 211 SER A CA 1
ATOM 1708 C C . SER A 1 211 ? 11.253 14.191 8.823 1.00 95.31 211 SER A C 1
ATOM 1710 O O . SER A 1 211 ? 10.079 13.831 8.906 1.00 95.31 211 SER A O 1
ATOM 1712 N N . TRP A 1 212 ? 12.265 13.323 8.860 1.00 96.00 212 TRP A N 1
ATOM 1713 C CA . TRP A 1 212 ? 12.097 11.891 9.028 1.00 96.00 212 TRP A CA 1
ATOM 1714 C C . TRP A 1 212 ? 11.555 11.570 10.422 1.00 96.00 212 TRP A C 1
ATOM 1716 O O . TRP A 1 212 ? 10.521 10.913 10.519 1.00 96.00 212 TRP A O 1
ATOM 1726 N N . GLY A 1 213 ? 12.161 12.092 11.490 1.00 95.50 213 GLY A N 1
ATOM 1727 C CA . GLY A 1 213 ? 11.675 11.903 12.862 1.00 95.50 213 GLY A CA 1
ATOM 1728 C C . GLY A 1 213 ? 10.231 12.378 13.074 1.00 95.50 213 GLY A C 1
ATOM 1729 O O . GLY A 1 213 ? 9.429 11.662 13.677 1.00 95.50 213 GLY A O 1
ATOM 1730 N N . ASP A 1 214 ? 9.875 13.537 12.518 1.00 94.12 214 ASP A N 1
ATOM 1731 C CA . ASP A 1 214 ? 8.529 14.114 12.644 1.00 94.12 214 ASP A CA 1
ATOM 1732 C C . ASP A 1 214 ? 7.474 13.350 11.832 1.00 94.12 214 ASP A C 1
ATOM 1734 O O . ASP A 1 214 ? 6.314 13.226 12.236 1.00 94.12 214 ASP A O 1
ATOM 1738 N N . GLY A 1 215 ? 7.876 12.841 10.668 1.00 94.81 215 GLY A N 1
ATOM 1739 C CA . GLY A 1 215 ? 6.978 12.277 9.672 1.00 94.81 215 GLY A CA 1
ATOM 1740 C C . GLY A 1 215 ? 6.828 10.761 9.685 1.00 94.81 215 GLY A C 1
ATOM 1741 O O . GLY A 1 215 ? 5.896 10.247 9.072 1.00 94.81 215 GLY A O 1
ATOM 1742 N N . SER A 1 216 ? 7.719 10.034 10.368 1.00 95.25 216 SER A N 1
ATOM 1743 C CA . SER A 1 216 ? 7.835 8.568 10.260 1.00 95.25 216 SER A CA 1
ATOM 1744 C C . SER A 1 216 ? 6.619 7.781 10.734 1.00 95.25 216 SER A C 1
ATOM 1746 O O . SER A 1 216 ? 6.450 6.613 10.384 1.00 95.25 216 SER A O 1
ATOM 1748 N N . TYR A 1 217 ? 5.804 8.370 11.606 1.00 93.19 217 TYR A N 1
ATOM 1749 C CA . TYR A 1 217 ? 4.808 7.609 12.339 1.00 93.19 217 TYR A CA 1
ATOM 1750 C C . TYR A 1 217 ? 3.576 7.301 11.481 1.00 93.19 217 TYR A C 1
ATOM 1752 O O . TYR A 1 217 ? 2.769 8.175 11.182 1.00 93.19 217 TYR A O 1
ATOM 1760 N N . GLN A 1 218 ? 3.383 6.021 11.181 1.00 87.94 218 GLN A N 1
ATOM 1761 C CA . GLN A 1 218 ? 2.093 5.402 10.896 1.00 87.94 218 GLN A CA 1
ATOM 1762 C C . GLN A 1 218 ? 2.092 4.085 11.675 1.00 87.94 218 GLN A C 1
ATOM 1764 O O . GLN A 1 218 ? 2.937 3.234 11.417 1.00 87.94 218 GLN A O 1
ATOM 1769 N N . GLN A 1 219 ? 1.174 3.929 12.638 1.00 85.94 219 GLN A N 1
ATOM 1770 C CA . GLN A 1 219 ? 1.129 2.730 13.480 1.00 85.94 219 GLN A CA 1
ATOM 1771 C C . GLN A 1 219 ? 1.153 1.467 12.610 1.00 85.94 219 GLN A C 1
ATOM 1773 O O . GLN A 1 219 ? 0.330 1.313 11.708 1.00 85.94 219 GLN A O 1
ATOM 1778 N N . GLY A 1 220 ? 2.127 0.602 12.868 1.00 84.19 220 GLY A N 1
ATOM 1779 C CA . GLY A 1 220 ? 2.330 -0.657 12.174 1.00 84.19 220 GLY A CA 1
ATOM 1780 C C . GLY A 1 220 ? 2.973 -0.607 10.801 1.00 84.19 220 GLY A C 1
ATOM 1781 O O . GLY A 1 220 ? 3.220 -1.669 10.243 1.00 84.19 220 GLY A O 1
ATOM 1782 N N . HIS A 1 221 ? 3.255 0.582 10.277 1.00 86.31 221 HIS A N 1
ATOM 1783 C CA . HIS A 1 221 ? 3.848 0.793 8.959 1.00 86.31 221 HIS A CA 1
ATOM 1784 C C . HIS A 1 221 ? 4.743 2.033 9.010 1.00 86.31 221 HIS A C 1
ATOM 1786 O O . HIS A 1 221 ? 4.426 3.069 8.431 1.00 86.31 221 HIS A O 1
ATOM 1792 N N . LEU A 1 222 ? 5.831 1.967 9.780 1.00 92.50 222 LEU A N 1
ATOM 1793 C CA . LEU A 1 222 ? 6.709 3.124 9.960 1.00 92.50 222 LEU A CA 1
ATOM 1794 C C . LEU A 1 222 ? 7.361 3.513 8.634 1.00 92.50 222 LEU A C 1
ATOM 1796 O O . LEU A 1 222 ? 7.872 2.646 7.929 1.00 92.50 222 LEU A O 1
ATOM 1800 N N . TYR A 1 223 ? 7.369 4.805 8.315 1.00 93.62 223 TYR A N 1
ATOM 1801 C CA . TYR A 1 223 ? 8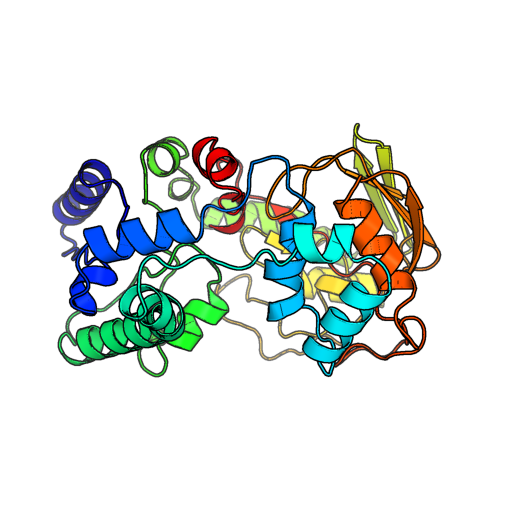.012 5.320 7.110 1.00 93.62 223 TYR A CA 1
ATOM 1802 C C . TYR A 1 223 ? 9.519 5.438 7.336 1.00 93.62 223 TYR A C 1
ATOM 1804 O O . TYR A 1 223 ? 9.991 6.343 8.020 1.00 93.62 223 TYR A O 1
ATOM 1812 N N . MET A 1 224 ? 10.287 4.526 6.749 1.00 93.56 224 MET A N 1
ATOM 1813 C CA . MET A 1 224 ? 11.732 4.381 6.955 1.00 93.56 224 MET A CA 1
ATOM 1814 C C . MET A 1 224 ? 12.571 5.045 5.858 1.00 93.56 224 MET A C 1
ATOM 1816 O O . MET A 1 224 ? 13.723 4.677 5.646 1.00 93.56 224 MET A O 1
ATOM 1820 N N . LEU A 1 225 ? 12.002 6.039 5.176 1.00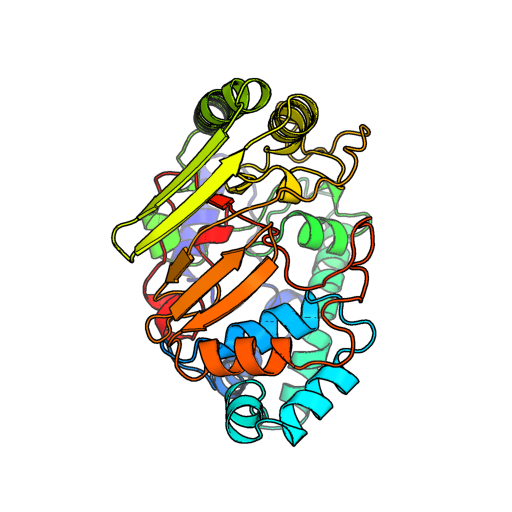 92.75 225 LEU A N 1
ATOM 1821 C CA . LEU A 1 225 ? 12.714 6.939 4.273 1.00 92.75 225 LEU A CA 1
ATOM 1822 C C . LEU A 1 225 ? 12.205 8.375 4.457 1.00 92.75 225 LEU A C 1
ATOM 1824 O O . LEU A 1 225 ? 10.985 8.576 4.498 1.00 92.75 225 LEU A O 1
ATOM 1828 N N . PRO A 1 226 ? 13.087 9.397 4.464 1.00 93.38 226 PRO A N 1
ATOM 1829 C CA . PRO A 1 226 ? 12.651 10.791 4.557 1.00 93.38 226 PRO A CA 1
ATOM 1830 C C . PRO A 1 226 ? 11.700 11.200 3.423 1.00 93.38 226 PRO A C 1
ATOM 1832 O O . PRO A 1 226 ? 10.756 11.956 3.653 1.00 93.38 226 PRO A O 1
ATOM 1835 N N . SER A 1 227 ? 11.895 10.666 2.210 1.00 90.56 227 SER A N 1
ATOM 1836 C CA . SER A 1 227 ? 10.995 10.897 1.069 1.00 90.56 227 SER A CA 1
ATOM 1837 C C . SER A 1 227 ? 9.547 10.477 1.356 1.00 90.56 227 SER A C 1
ATOM 1839 O O . SER A 1 227 ? 8.615 11.162 0.941 1.00 90.56 227 SER A O 1
ATOM 1841 N N . GLN A 1 228 ? 9.352 9.387 2.104 1.00 90.44 228 GLN A N 1
ATOM 1842 C CA . GLN A 1 228 ? 8.031 8.881 2.482 1.00 90.44 228 GLN A CA 1
ATOM 1843 C C . GLN A 1 228 ? 7.431 9.636 3.675 1.00 90.44 228 GLN A C 1
ATOM 1845 O O . GLN A 1 228 ? 6.220 9.853 3.745 1.00 90.44 228 GLN A O 1
ATOM 1850 N N . ALA A 1 229 ? 8.286 10.018 4.627 1.00 93.44 229 ALA A N 1
ATOM 1851 C CA . ALA A 1 229 ? 7.917 10.734 5.846 1.00 93.44 229 ALA A CA 1
ATOM 1852 C C . ALA A 1 229 ? 7.556 12.214 5.595 1.00 93.44 229 ALA A C 1
ATOM 1854 O O . ALA A 1 229 ? 7.055 12.894 6.483 1.00 93.44 229 ALA A O 1
ATOM 1855 N N . SER A 1 230 ? 7.766 12.725 4.384 1.00 92.94 230 SER A N 1
ATOM 1856 C CA . SER A 1 230 ? 7.564 14.130 4.028 1.00 92.94 230 SER A CA 1
ATOM 1857 C C . SER A 1 230 ? 6.526 14.325 2.916 1.00 92.94 230 SER A C 1
ATOM 1859 O O . SER A 1 230 ? 5.986 13.368 2.356 1.00 92.94 230 SER A O 1
ATOM 1861 N N . GLY A 1 231 ? 6.185 15.584 2.622 1.00 90.44 231 GLY A N 1
ATOM 1862 C CA . GLY A 1 231 ? 5.126 15.937 1.674 1.00 90.44 231 GLY A CA 1
ATOM 1863 C C . GLY A 1 231 ? 3.738 15.566 2.187 1.00 90.44 231 GLY A C 1
ATOM 1864 O O . GLY A 1 231 ? 2.885 15.123 1.416 1.00 90.44 231 GLY A O 1
ATOM 1865 N N . ARG A 1 232 ? 3.538 15.670 3.504 1.00 90.19 232 ARG A N 1
ATOM 1866 C CA . ARG A 1 232 ? 2.306 15.274 4.188 1.00 90.19 232 ARG A CA 1
ATOM 1867 C C . ARG A 1 232 ? 2.149 15.941 5.543 1.00 90.19 232 ARG A C 1
ATOM 1869 O O . ARG A 1 232 ? 3.092 16.482 6.114 1.00 90.19 232 ARG A O 1
ATOM 1876 N N . TYR A 1 233 ? 0.934 15.819 6.055 1.00 92.12 233 TYR A N 1
ATOM 1877 C CA . TYR A 1 233 ? 0.594 16.054 7.447 1.00 92.12 233 TYR A CA 1
ATOM 1878 C C . TYR A 1 233 ? 0.809 14.752 8.245 1.00 92.12 233 TYR A C 1
ATOM 1880 O O . TYR A 1 233 ? 0.209 13.732 7.885 1.00 92.12 233 TYR A O 1
ATOM 1888 N N . PRO A 1 234 ? 1.667 14.730 9.280 1.00 92.38 234 PRO A N 1
ATOM 1889 C CA . PRO A 1 234 ? 2.041 13.503 9.980 1.00 92.38 234 PRO A CA 1
ATOM 1890 C C . PRO A 1 234 ? 0.941 13.018 10.934 1.00 92.38 234 PRO A C 1
ATOM 1892 O O . PRO A 1 234 ? 0.148 13.808 11.455 1.00 92.38 234 PRO A O 1
ATOM 1895 N N . TYR A 1 235 ? 0.901 11.710 11.212 1.00 89.69 235 TYR A N 1
ATOM 1896 C CA . TYR A 1 235 ? 0.007 11.175 12.242 1.00 89.69 235 TYR A CA 1
ATOM 1897 C C . TYR A 1 235 ? 0.496 11.541 13.646 1.00 89.69 235 TYR A C 1
ATOM 1899 O O . TYR A 1 235 ? 1.685 11.497 13.958 1.00 89.69 235 TYR A O 1
ATOM 1907 N N . SER A 1 236 ? -0.445 11.822 14.544 1.00 86.25 236 SER A N 1
ATOM 1908 C CA . SER A 1 236 ? -0.154 12.035 15.957 1.00 86.25 236 SER A CA 1
ATOM 1909 C C . SER A 1 236 ? 0.263 10.729 16.631 1.00 86.25 236 SER A C 1
ATOM 1911 O O . SER A 1 236 ? -0.502 9.764 16.656 1.00 86.25 236 SER A O 1
ATOM 1913 N N . ARG A 1 237 ? 1.434 10.730 17.278 1.00 85.38 237 ARG A N 1
ATOM 1914 C CA . ARG A 1 237 ? 1.903 9.637 18.153 1.00 85.38 237 ARG A CA 1
ATOM 1915 C C . ARG A 1 237 ? 1.050 9.462 19.416 1.00 85.38 237 ARG A C 1
ATOM 1917 O O . ARG A 1 237 ? 1.041 8.386 20.009 1.00 85.38 237 ARG A O 1
ATOM 1924 N N . ILE A 1 238 ? 0.336 10.513 19.826 1.00 83.81 238 ILE A N 1
ATOM 1925 C CA . ILE A 1 238 ? -0.454 10.551 21.065 1.00 83.81 238 ILE A CA 1
ATOM 1926 C C . ILE A 1 238 ? -1.925 10.251 20.767 1.00 83.81 238 ILE A C 1
ATOM 1928 O O . ILE A 1 238 ? -2.505 9.343 21.356 1.00 83.81 238 ILE A O 1
ATOM 1932 N N . ASN A 1 239 ? -2.510 10.978 19.814 1.00 83.25 239 ASN A N 1
ATOM 1933 C CA . ASN A 1 239 ? -3.941 10.940 19.507 1.00 83.25 239 ASN A CA 1
ATOM 1934 C C . ASN A 1 239 ? -4.250 10.127 18.239 1.00 83.25 239 ASN A C 1
ATOM 1936 O O . ASN A 1 239 ? -5.190 10.450 17.516 1.00 83.25 239 ASN A O 1
ATOM 1940 N N . TYR A 1 240 ? -3.449 9.104 17.924 1.00 78.44 240 TYR A N 1
ATOM 1941 C CA . TYR A 1 240 ? -3.632 8.277 16.725 1.00 78.44 240 TYR A CA 1
ATOM 1942 C C . TYR A 1 240 ? -5.080 7.748 16.613 1.00 78.44 240 TYR A C 1
ATOM 1944 O O . TYR A 1 240 ? -5.616 7.259 17.611 1.00 78.44 240 TYR A O 1
ATOM 1952 N N . PRO A 1 241 ? -5.726 7.804 15.429 1.00 76.50 241 PRO A N 1
ATOM 1953 C CA . PRO A 1 241 ? -5.187 8.162 14.112 1.00 76.50 241 PRO A CA 1
ATOM 1954 C C . PRO A 1 241 ? -5.357 9.644 13.727 1.00 76.50 241 PRO A C 1
ATOM 1956 O O . PRO A 1 241 ? -5.478 9.954 12.542 1.00 76.50 241 PRO A O 1
ATOM 1959 N N . ALA A 1 242 ? -5.415 10.574 14.687 1.00 82.62 242 ALA A N 1
ATOM 1960 C CA . ALA A 1 242 ? -5.447 12.004 14.377 1.00 82.62 242 ALA A CA 1
ATOM 1961 C C . ALA A 1 242 ? -4.221 12.421 13.550 1.00 82.62 242 ALA A C 1
ATOM 1963 O O . ALA A 1 242 ? -3.123 11.896 13.741 1.00 82.62 242 ALA A O 1
ATOM 1964 N N . ILE A 1 243 ? -4.424 13.379 12.652 1.00 85.69 243 ILE A N 1
ATOM 1965 C CA . ILE A 1 243 ? -3.398 13.950 11.777 1.00 85.69 243 ILE A CA 1
ATOM 1966 C C . ILE A 1 243 ? -3.066 15.350 12.307 1.00 85.69 243 ILE A C 1
ATOM 1968 O O . ILE A 1 243 ? -3.973 16.079 12.711 1.00 85.69 243 ILE A O 1
ATOM 1972 N N . SER A 1 244 ? -1.780 15.693 12.365 1.00 87.62 244 SER A N 1
ATOM 1973 C CA . SER A 1 244 ? -1.306 17.028 12.748 1.00 87.62 244 SER A CA 1
ATOM 1974 C C . SER A 1 244 ? -1.619 18.055 11.657 1.00 87.62 244 SER A C 1
ATOM 1976 O O . SER A 1 244 ? -1.726 17.721 10.487 1.00 87.62 244 SER A O 1
ATOM 1978 N N . ASP A 1 245 ? -1.745 19.319 12.031 1.00 89.12 245 ASP A N 1
ATOM 1979 C CA . ASP A 1 245 ? -1.845 20.464 11.124 1.00 89.12 245 ASP A CA 1
ATOM 1980 C C . ASP A 1 245 ? -0.481 20.971 10.621 1.00 89.12 245 ASP A C 1
ATOM 1982 O O . ASP A 1 245 ? -0.430 21.859 9.770 1.00 89.12 245 ASP A O 1
ATOM 1986 N N . ASN A 1 246 ? 0.628 20.396 11.097 1.00 90.81 246 ASN A N 1
ATOM 1987 C CA . ASN A 1 246 ? 1.968 20.750 10.651 1.00 90.81 246 ASN A CA 1
ATOM 1988 C C . ASN A 1 246 ? 2.302 20.068 9.318 1.00 90.81 246 ASN A C 1
ATOM 1990 O O . ASN A 1 246 ? 2.399 18.843 9.242 1.00 90.81 246 ASN A O 1
ATOM 1994 N N . TRP A 1 247 ? 2.493 20.856 8.265 1.00 93.81 247 TRP A N 1
ATOM 1995 C CA . TRP A 1 247 ? 2.912 20.341 6.965 1.00 93.81 247 TRP A CA 1
ATOM 1996 C C . TRP A 1 247 ? 4.425 20.107 6.931 1.00 93.81 247 TRP A C 1
ATOM 1998 O O . TRP A 1 247 ? 5.203 21.035 7.154 1.00 93.81 247 TRP A O 1
ATOM 2008 N N . ILE A 1 248 ? 4.846 18.885 6.595 1.00 94.06 248 ILE A N 1
ATOM 2009 C CA . ILE A 1 248 ? 6.258 18.559 6.366 1.00 94.06 248 ILE A CA 1
ATOM 2010 C C . ILE A 1 248 ? 6.556 18.707 4.875 1.00 94.06 248 ILE A C 1
ATOM 2012 O O . ILE A 1 248 ? 6.000 17.985 4.045 1.00 94.06 248 ILE A O 1
ATOM 2016 N N . GLU A 1 249 ? 7.467 19.615 4.529 1.00 93.00 249 GLU A N 1
ATOM 2017 C CA . GLU A 1 249 ? 7.858 19.865 3.140 1.00 93.00 249 GLU A CA 1
ATOM 2018 C C . GLU A 1 249 ? 8.455 18.614 2.467 1.00 93.00 249 GLU A C 1
ATOM 2020 O O . GLU A 1 249 ? 9.337 17.986 3.058 1.00 93.00 249 GLU A O 1
ATOM 2025 N N . PRO A 1 250 ? 8.047 18.278 1.225 1.00 92.25 250 PRO A N 1
ATOM 2026 C CA . PRO A 1 250 ? 8.544 17.111 0.498 1.00 92.25 250 PRO A CA 1
ATOM 2027 C C . PRO A 1 250 ? 10.074 17.048 0.420 1.00 92.25 250 PRO A C 1
ATOM 2029 O O . PRO A 1 250 ? 10.738 18.013 0.023 1.00 92.25 250 PRO A O 1
ATOM 2032 N N . LYS A 1 251 ? 10.622 15.879 0.752 1.00 91.00 251 LYS A N 1
ATOM 2033 C CA . LYS A 1 251 ? 12.027 15.507 0.584 1.00 91.00 251 LYS A CA 1
ATOM 2034 C C . LYS A 1 251 ? 12.153 14.477 -0.536 1.00 91.00 251 LYS A C 1
ATOM 2036 O O . LYS A 1 251 ? 11.248 13.694 -0.797 1.00 91.00 251 LYS A O 1
ATOM 2041 N N . GLN A 1 252 ? 13.296 14.504 -1.213 1.00 89.12 252 GLN A N 1
ATOM 2042 C CA . GLN A 1 252 ? 13.662 13.533 -2.245 1.00 89.12 252 GLN A CA 1
ATOM 2043 C C . GLN A 1 252 ? 15.103 13.121 -1.978 1.00 89.12 252 GLN A C 1
ATOM 2045 O O . GLN A 1 252 ? 16.039 13.755 -2.493 1.00 89.12 252 GLN A O 1
ATOM 2050 N N . THR A 1 253 ? 15.235 12.124 -1.105 1.00 90.25 253 THR A N 1
ATOM 2051 C CA . THR A 1 253 ? 16.502 11.553 -0.652 1.00 90.25 253 THR A CA 1
ATOM 2052 C C . THR A 1 253 ? 17.178 10.806 -1.797 1.00 90.25 253 THR A C 1
ATOM 2054 O O . THR A 1 253 ? 16.535 10.108 -2.583 1.00 90.25 253 THR A O 1
ATOM 2057 N N . ARG A 1 254 ? 18.492 10.991 -1.927 1.00 92.06 254 ARG A N 1
ATOM 2058 C CA . ARG A 1 254 ? 19.289 10.398 -3.005 1.00 92.06 254 ARG A CA 1
ATOM 2059 C C . ARG A 1 254 ? 19.757 9.010 -2.592 1.00 92.06 254 ARG A C 1
ATOM 2061 O O . ARG A 1 254 ? 20.866 8.846 -2.100 1.00 92.06 254 ARG A O 1
ATOM 2068 N N . THR A 1 255 ? 18.891 8.019 -2.764 1.00 93.00 255 THR A N 1
ATOM 2069 C CA . THR A 1 255 ? 19.229 6.632 -2.433 1.00 93.00 255 THR A CA 1
ATOM 2070 C C . THR A 1 255 ? 20.034 5.947 -3.528 1.00 93.00 255 THR A C 1
ATOM 2072 O O . THR A 1 255 ? 19.775 6.109 -4.721 1.00 93.00 255 THR A O 1
ATOM 2075 N N . HIS A 1 256 ? 21.027 5.174 -3.103 1.00 96.00 256 HIS A N 1
ATOM 2076 C CA . HIS A 1 256 ? 21.936 4.424 -3.956 1.00 96.00 256 HIS A CA 1
ATOM 2077 C C . HIS A 1 256 ? 21.893 2.943 -3.608 1.00 96.00 256 HIS A C 1
ATOM 2079 O O . HIS A 1 256 ? 21.676 2.586 -2.450 1.00 96.00 256 HIS A O 1
ATOM 2085 N N . GLY A 1 257 ? 22.192 2.100 -4.595 1.00 96.88 257 GLY A N 1
ATOM 2086 C CA . GLY A 1 257 ? 22.440 0.680 -4.384 1.00 96.88 257 GLY A CA 1
ATOM 2087 C C . GLY A 1 257 ? 21.479 -0.208 -5.159 1.00 96.88 257 GLY A C 1
ATOM 2088 O O . GLY A 1 257 ? 21.170 0.079 -6.311 1.00 96.88 257 GLY A O 1
ATOM 2089 N N . ILE A 1 258 ? 21.057 -1.316 -4.561 1.00 97.44 258 ILE A N 1
ATOM 2090 C CA . ILE A 1 258 ? 20.245 -2.345 -5.207 1.00 97.44 258 ILE A CA 1
ATOM 2091 C C . ILE A 1 258 ? 19.099 -2.719 -4.272 1.00 97.44 258 ILE A C 1
ATOM 2093 O O . ILE A 1 258 ? 19.338 -3.014 -3.105 1.00 97.44 258 ILE A O 1
ATOM 2097 N N . VAL A 1 259 ? 17.873 -2.752 -4.795 1.00 95.94 259 VAL A N 1
ATOM 2098 C CA . VAL A 1 259 ? 16.751 -3.470 -4.177 1.00 95.94 259 VAL A CA 1
ATOM 2099 C C . VAL A 1 259 ? 16.651 -4.830 -4.851 1.00 95.94 259 VAL A C 1
ATOM 2101 O O . VAL A 1 259 ? 16.399 -4.890 -6.056 1.00 95.94 259 VAL A O 1
ATOM 2104 N N . ALA A 1 260 ? 16.860 -5.912 -4.106 1.00 96.88 260 ALA A N 1
ATOM 2105 C CA . ALA A 1 260 ? 16.649 -7.267 -4.596 1.00 96.88 260 ALA A CA 1
ATOM 2106 C C . ALA A 1 260 ? 15.350 -7.824 -4.015 1.00 96.88 260 ALA A C 1
ATOM 2108 O O . ALA A 1 260 ? 15.042 -7.589 -2.852 1.00 96.88 260 ALA A O 1
ATOM 2109 N N . SER A 1 261 ? 14.567 -8.535 -4.826 1.00 94.00 261 SER A N 1
ATOM 2110 C CA . SER A 1 261 ? 13.317 -9.113 -4.334 1.00 94.00 261 SER A CA 1
ATOM 2111 C C . SER A 1 261 ? 12.855 -10.329 -5.131 1.00 94.00 261 SER A C 1
ATOM 2113 O O . SER A 1 261 ? 13.056 -10.421 -6.345 1.00 94.00 261 SER A O 1
ATOM 2115 N N . THR A 1 262 ? 12.156 -11.232 -4.454 1.00 92.31 262 THR A N 1
ATOM 2116 C CA . THR A 1 262 ? 11.346 -12.324 -5.015 1.00 92.31 262 THR A CA 1
ATOM 2117 C C . THR A 1 262 ? 9.847 -12.169 -4.724 1.00 92.31 262 THR A C 1
ATOM 2119 O O . THR A 1 262 ? 9.035 -13.000 -5.137 1.00 92.31 262 THR A O 1
ATOM 2122 N N . ASN A 1 263 ? 9.463 -11.092 -4.036 1.00 87.00 263 ASN A N 1
ATOM 2123 C CA . ASN A 1 263 ? 8.102 -10.839 -3.586 1.00 87.00 263 ASN A CA 1
ATOM 2124 C C . ASN A 1 263 ? 7.680 -9.387 -3.825 1.00 87.00 263 ASN A C 1
ATOM 2126 O O . ASN A 1 263 ? 8.468 -8.446 -3.753 1.00 87.00 263 ASN A O 1
ATOM 2130 N N . SER A 1 264 ? 6.394 -9.209 -4.053 1.00 80.94 264 SER A N 1
ATOM 2131 C CA . SER A 1 264 ? 5.774 -7.921 -4.299 1.00 80.94 264 SER A CA 1
ATOM 2132 C C . SER A 1 264 ? 4.658 -7.680 -3.287 1.00 80.94 264 SER A C 1
ATOM 2134 O O . SER A 1 264 ? 4.412 -8.487 -2.380 1.00 80.94 264 SER A O 1
ATOM 2136 N N . HIS A 1 265 ? 3.966 -6.559 -3.427 1.00 76.81 265 HIS A N 1
ATOM 2137 C CA . HIS A 1 265 ? 2.829 -6.247 -2.582 1.00 76.81 265 HIS A CA 1
ATOM 2138 C C . HIS A 1 265 ? 1.642 -7.182 -2.824 1.00 76.81 265 HIS A C 1
ATOM 2140 O O . HIS A 1 265 ? 0.857 -7.437 -1.915 1.00 76.81 265 HIS A O 1
ATOM 2146 N N . ALA A 1 266 ? 1.479 -7.668 -4.056 1.00 73.88 266 ALA A N 1
ATOM 2147 C CA . ALA A 1 266 ? 0.335 -8.491 -4.435 1.00 73.88 266 ALA A CA 1
ATOM 2148 C C . ALA A 1 266 ? 0.648 -9.992 -4.400 1.00 73.88 266 ALA A C 1
ATOM 2150 O O . ALA A 1 266 ? -0.216 -10.789 -4.043 1.00 73.88 266 ALA A O 1
ATOM 2151 N N . THR A 1 267 ? 1.862 -10.390 -4.792 1.00 79.25 267 THR A N 1
ATOM 2152 C CA . THR A 1 267 ? 2.199 -11.797 -5.074 1.00 79.25 267 THR A CA 1
ATOM 2153 C C . THR A 1 267 ? 3.714 -11.995 -5.278 1.00 79.25 267 THR A C 1
ATOM 2155 O O . THR A 1 267 ? 4.484 -11.052 -5.109 1.00 79.25 267 THR A O 1
ATOM 2158 N N . ASN A 1 268 ? 4.181 -13.192 -5.643 1.00 86.75 268 ASN A N 1
ATOM 2159 C CA . ASN A 1 268 ? 5.610 -13.454 -5.872 1.00 86.75 268 ASN A CA 1
ATOM 2160 C C . ASN A 1 268 ? 6.009 -13.250 -7.343 1.00 86.75 268 ASN A C 1
ATOM 2162 O O . ASN A 1 268 ? 5.173 -13.318 -8.243 1.00 86.75 268 ASN A O 1
ATOM 2166 N N . HIS A 1 269 ? 7.302 -13.053 -7.598 1.00 90.50 269 HIS A N 1
ATOM 2167 C CA . HIS A 1 269 ? 7.871 -13.001 -8.948 1.00 90.50 269 HIS A CA 1
ATOM 2168 C C . HIS A 1 269 ? 9.270 -13.620 -8.990 1.00 90.50 269 HIS A C 1
ATOM 2170 O O . HIS A 1 269 ? 9.910 -13.855 -7.965 1.00 90.50 269 HIS A O 1
ATOM 2176 N N . ALA A 1 270 ? 9.777 -13.868 -10.201 1.00 93.81 270 ALA A N 1
ATOM 2177 C CA . ALA A 1 270 ? 11.182 -14.222 -10.377 1.00 93.81 270 ALA A CA 1
ATOM 2178 C C . ALA A 1 270 ? 12.080 -13.142 -9.753 1.00 93.81 270 ALA A C 1
ATOM 2180 O O . ALA A 1 270 ? 11.712 -11.965 -9.727 1.00 93.81 270 ALA A O 1
ATOM 2181 N N . ARG A 1 271 ? 13.263 -13.533 -9.264 1.00 95.69 271 ARG A N 1
ATOM 2182 C CA . ARG A 1 271 ? 14.166 -12.589 -8.599 1.00 95.69 271 ARG A CA 1
A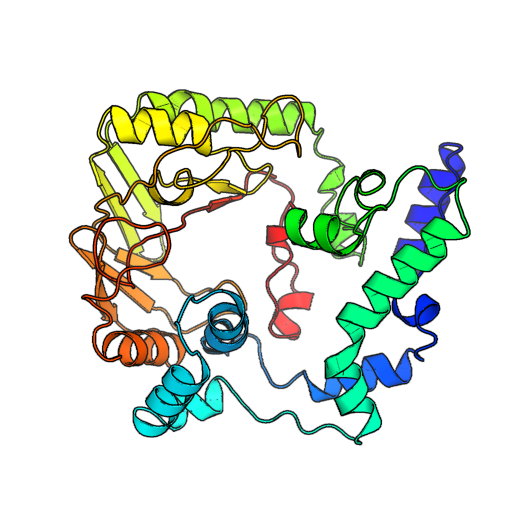TOM 2183 C C . ARG A 1 271 ? 14.460 -11.391 -9.505 1.00 95.69 271 ARG A C 1
ATOM 2185 O O . ARG A 1 271 ? 14.876 -11.570 -10.653 1.00 95.69 271 ARG A O 1
ATOM 2192 N N . ILE A 1 272 ? 14.253 -10.195 -8.971 1.00 96.69 272 ILE A N 1
ATOM 2193 C CA . ILE A 1 272 ? 14.539 -8.913 -9.614 1.00 96.69 272 ILE A CA 1
ATOM 2194 C C . ILE A 1 272 ? 15.634 -8.179 -8.842 1.00 96.69 272 ILE A C 1
ATOM 2196 O O . ILE A 1 272 ? 15.756 -8.340 -7.630 1.00 96.69 272 ILE A O 1
ATOM 2200 N N . GLU A 1 273 ? 16.404 -7.359 -9.548 1.00 97.81 273 GLU A N 1
ATOM 2201 C CA . GLU A 1 273 ? 17.234 -6.310 -8.964 1.00 97.81 273 GLU A CA 1
ATOM 2202 C C . GLU A 1 273 ? 16.861 -4.967 -9.581 1.00 97.81 273 GLU A C 1
ATOM 2204 O O . GLU A 1 273 ? 16.907 -4.802 -10.804 1.00 97.81 273 GLU A O 1
ATOM 2209 N N . VAL A 1 274 ? 16.538 -4.002 -8.729 1.00 96.44 274 VAL A N 1
ATOM 2210 C CA . VAL A 1 274 ? 16.328 -2.601 -9.090 1.00 96.44 274 VAL A CA 1
ATOM 2211 C C . VAL A 1 274 ? 17.559 -1.827 -8.645 1.00 96.44 274 VAL A C 1
ATOM 2213 O O . VAL A 1 274 ? 17.802 -1.659 -7.453 1.00 96.44 274 VAL A O 1
ATOM 2216 N N . HIS A 1 275 ? 18.364 -1.388 -9.604 1.00 97.19 275 HIS A N 1
ATOM 2217 C CA . HIS A 1 275 ? 19.591 -0.639 -9.354 1.00 97.19 275 HIS A CA 1
ATOM 2218 C C . HIS A 1 275 ? 19.246 0.844 -9.256 1.00 97.19 275 HIS A C 1
ATOM 2220 O O . HIS A 1 275 ? 18.622 1.400 -10.162 1.00 97.19 275 HIS A O 1
ATOM 2226 N N . LEU A 1 276 ? 19.653 1.472 -8.157 1.00 95.06 276 LEU A N 1
ATOM 2227 C CA . LEU A 1 276 ? 19.392 2.866 -7.836 1.00 95.06 276 LEU A CA 1
ATOM 2228 C C . LEU A 1 276 ? 20.675 3.694 -7.891 1.00 95.06 276 LEU A C 1
ATOM 2230 O O . LEU A 1 276 ? 21.698 3.338 -7.295 1.00 95.06 276 LEU A O 1
ATOM 2234 N N . LYS A 1 277 ? 20.596 4.849 -8.552 1.00 92.75 277 LYS A N 1
ATOM 2235 C CA . LYS A 1 277 ? 21.677 5.830 -8.634 1.00 92.75 277 LYS A CA 1
ATOM 2236 C C . LYS A 1 277 ? 21.123 7.230 -8.411 1.00 92.75 277 LYS A C 1
ATOM 2238 O O . LYS A 1 277 ? 20.269 7.688 -9.164 1.00 92.75 277 LYS A O 1
ATOM 2243 N N . GLU A 1 278 ? 21.635 7.921 -7.391 1.00 90.00 278 GLU A N 1
ATOM 2244 C CA . GLU A 1 278 ? 21.230 9.295 -7.047 1.00 90.00 278 GLU A CA 1
ATOM 2245 C C . GLU A 1 278 ? 19.714 9.435 -6.790 1.00 90.00 278 GLU A C 1
ATOM 2247 O O . GLU A 1 278 ? 19.120 10.474 -7.070 1.00 90.00 278 GLU A O 1
ATOM 2252 N N . GLY A 1 279 ? 19.080 8.382 -6.263 1.00 86.94 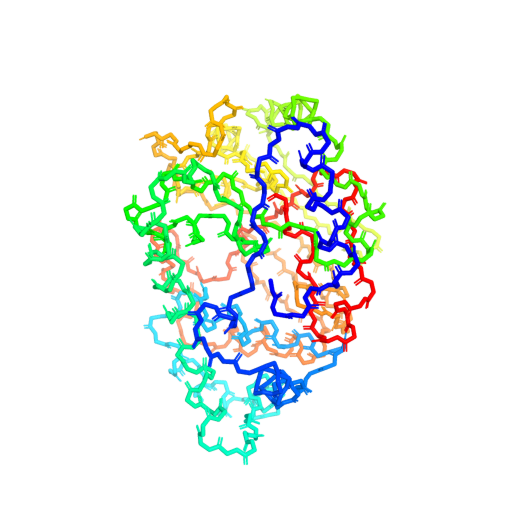279 GLY A N 1
ATOM 2253 C CA . GLY A 1 279 ? 17.641 8.303 -5.997 1.00 86.94 279 GLY A CA 1
ATOM 2254 C C . GLY A 1 279 ? 16.789 7.762 -7.147 1.00 86.94 279 GLY A C 1
ATOM 2255 O O . GLY A 1 279 ? 15.630 7.432 -6.905 1.00 86.94 279 GLY A O 1
ATOM 2256 N N . TYR A 1 280 ? 17.343 7.621 -8.355 1.00 88.19 280 TYR A N 1
ATOM 2257 C CA . TYR A 1 280 ? 16.622 7.150 -9.542 1.00 88.19 280 TYR A CA 1
ATOM 2258 C C . TYR A 1 280 ? 16.850 5.671 -9.815 1.00 88.19 280 TYR A C 1
ATOM 2260 O O . TYR A 1 280 ? 17.938 5.156 -9.563 1.00 88.19 280 TYR A O 1
ATOM 2268 N N . ILE A 1 281 ? 15.870 5.020 -10.441 1.00 90.94 281 ILE A N 1
ATOM 2269 C CA . ILE A 1 281 ? 16.077 3.717 -11.080 1.00 90.94 281 ILE A CA 1
ATOM 2270 C C . ILE A 1 281 ? 17.012 3.881 -12.289 1.00 90.94 281 ILE A C 1
ATOM 2272 O O . ILE A 1 281 ? 16.660 4.523 -13.276 1.00 90.94 281 ILE A O 1
ATOM 2276 N N . ASP A 1 282 ? 18.196 3.276 -12.210 1.00 91.75 282 ASP A N 1
ATOM 2277 C CA . ASP A 1 282 ? 19.215 3.246 -13.269 1.00 91.75 282 ASP A CA 1
ATOM 2278 C C . ASP A 1 282 ? 19.037 2.024 -14.179 1.00 91.75 282 ASP A C 1
ATOM 2280 O O . ASP A 1 282 ? 19.104 2.122 -15.405 1.00 91.75 282 ASP A O 1
ATOM 2284 N N . LYS A 1 283 ? 18.774 0.856 -13.582 1.00 94.75 283 LYS A N 1
ATOM 2285 C CA . LYS A 1 283 ? 18.683 -0.417 -14.304 1.00 94.75 283 LYS A CA 1
ATOM 2286 C C . LYS A 1 283 ? 17.806 -1.426 -13.573 1.00 94.75 283 LYS A C 1
ATOM 2288 O O . LYS A 1 283 ? 17.808 -1.495 -12.350 1.00 94.75 283 LYS A O 1
ATOM 2293 N N . ILE A 1 284 ? 17.133 -2.276 -14.345 1.00 96.88 284 ILE A N 1
ATOM 2294 C CA . ILE A 1 284 ? 16.408 -3.452 -13.853 1.00 96.88 284 ILE A CA 1
ATOM 2295 C C . ILE A 1 284 ? 17.082 -4.726 -14.377 1.00 96.88 284 ILE A C 1
ATOM 2297 O O . ILE A 1 284 ? 17.358 -4.831 -15.576 1.00 96.88 284 ILE A O 1
ATOM 2301 N N . VAL A 1 285 ? 17.330 -5.705 -13.504 1.00 97.81 285 VAL A N 1
ATOM 2302 C CA . VAL A 1 285 ? 17.872 -7.029 -13.859 1.00 97.81 285 VAL A CA 1
ATOM 2303 C C . VAL A 1 285 ? 16.903 -8.121 -13.411 1.00 97.81 285 VAL A C 1
ATOM 2305 O O . VAL A 1 285 ? 16.447 -8.116 -12.274 1.00 97.81 285 VAL A O 1
ATOM 2308 N N . GLY A 1 286 ? 16.607 -9.086 -14.285 1.00 96.56 286 GLY A N 1
ATOM 2309 C CA . GLY A 1 286 ? 15.723 -10.208 -13.951 1.00 96.56 286 GLY A CA 1
ATOM 2310 C C . GLY A 1 286 ? 14.249 -9.805 -13.832 1.00 96.56 286 GLY A C 1
ATOM 2311 O O . GLY A 1 286 ? 13.764 -8.974 -14.599 1.00 96.56 286 GLY A O 1
ATOM 2312 N N . GLY A 1 287 ? 13.533 -10.438 -12.900 1.00 94.06 287 GLY A N 1
ATOM 2313 C CA . GLY A 1 287 ? 12.139 -10.130 -12.564 1.00 94.06 287 GLY A CA 1
ATOM 2314 C C . GLY A 1 287 ? 11.064 -10.798 -13.423 1.00 94.06 287 GLY A C 1
ATOM 2315 O O . GLY A 1 287 ? 9.886 -10.690 -13.092 1.00 94.06 287 GLY A O 1
ATOM 2316 N N . GLY A 1 288 ? 11.424 -11.484 -14.515 1.00 94.12 288 GLY A N 1
ATOM 2317 C CA . GLY A 1 288 ? 10.439 -12.001 -15.478 1.00 94.12 288 GLY A CA 1
ATOM 2318 C C . GLY A 1 288 ? 9.494 -10.890 -15.949 1.00 94.12 288 GLY A C 1
ATOM 2319 O O . GLY A 1 288 ? 9.932 -9.749 -16.094 1.00 94.12 288 GLY A O 1
ATOM 2320 N N . LEU A 1 289 ? 8.197 -11.193 -16.066 1.00 93.38 289 LEU A N 1
ATOM 2321 C CA . LEU A 1 289 ? 7.179 -10.211 -16.465 1.00 93.38 289 LEU A CA 1
ATOM 2322 C C . LEU A 1 289 ? 7.089 -9.001 -15.524 1.00 93.38 289 LEU A C 1
ATOM 2324 O O . LEU A 1 289 ? 6.785 -7.901 -15.972 1.00 93.38 289 LEU A O 1
ATOM 2328 N N . TYR A 1 290 ? 7.392 -9.168 -14.234 1.00 92.81 290 TYR A N 1
ATOM 2329 C CA . TYR A 1 290 ? 7.422 -8.047 -13.293 1.00 92.81 290 TYR A CA 1
ATOM 2330 C C . TYR A 1 290 ? 8.542 -7.053 -13.641 1.00 92.81 290 TYR A C 1
ATOM 2332 O O . TYR A 1 290 ? 8.332 -5.841 -13.707 1.00 92.81 290 TYR A O 1
ATOM 2340 N N . GLY A 1 291 ? 9.730 -7.581 -13.949 1.00 94.06 291 GLY A N 1
ATOM 2341 C CA . GLY A 1 291 ? 10.862 -6.785 -14.420 1.00 94.06 291 GLY A CA 1
ATOM 2342 C C . GLY A 1 291 ? 10.673 -6.245 -15.840 1.00 94.06 291 GLY A C 1
ATOM 2343 O O . GLY A 1 291 ? 11.136 -5.139 -16.125 1.00 94.06 291 GLY A O 1
ATOM 2344 N N . ASP A 1 292 ? 9.986 -6.988 -16.720 1.00 94.31 292 ASP A N 1
ATOM 2345 C CA . ASP A 1 292 ? 9.571 -6.506 -18.047 1.00 94.31 292 ASP A CA 1
ATOM 2346 C C . ASP A 1 292 ? 8.708 -5.258 -17.912 1.00 94.31 292 ASP A C 1
ATOM 2348 O O . ASP A 1 292 ? 9.026 -4.236 -18.520 1.00 94.31 292 ASP A O 1
ATOM 2352 N N . GLY A 1 293 ? 7.718 -5.299 -17.018 1.00 91.94 293 GLY A N 1
ATOM 2353 C CA . GLY A 1 293 ? 6.875 -4.157 -16.701 1.00 91.94 293 GLY A CA 1
ATOM 2354 C C . GLY A 1 293 ? 7.671 -2.919 -16.332 1.00 91.94 293 GLY A C 1
ATOM 2355 O O . GLY A 1 293 ? 7.537 -1.894 -16.992 1.00 91.94 293 GLY A O 1
ATOM 2356 N N . MET A 1 294 ? 8.566 -3.018 -15.345 1.00 91.44 294 MET A N 1
ATOM 2357 C CA . MET A 1 294 ? 9.402 -1.882 -14.936 1.00 91.44 294 MET A CA 1
ATOM 2358 C C . MET A 1 294 ? 10.264 -1.339 -16.087 1.00 91.44 294 MET A C 1
ATOM 2360 O O . MET A 1 294 ? 10.355 -0.124 -16.269 1.00 91.44 294 MET A O 1
ATOM 2364 N N . ARG A 1 295 ? 10.861 -2.215 -16.908 1.00 93.81 295 ARG A N 1
ATOM 2365 C CA . ARG A 1 295 ? 11.664 -1.798 -18.074 1.00 93.81 295 ARG A CA 1
ATOM 2366 C C . ARG A 1 295 ? 10.841 -1.124 -19.163 1.00 93.81 295 ARG A C 1
ATOM 2368 O O . ARG A 1 295 ? 11.349 -0.207 -19.806 1.00 93.81 295 ARG A O 1
ATOM 2375 N N . VAL A 1 296 ? 9.605 -1.562 -19.387 1.00 93.38 296 VAL A N 1
ATOM 2376 C CA . VAL A 1 296 ? 8.673 -0.887 -20.298 1.00 93.38 296 VAL A CA 1
ATOM 2377 C C . VAL A 1 296 ? 8.313 0.484 -19.730 1.00 93.38 296 VAL A C 1
ATOM 2379 O O . VAL A 1 296 ? 8.410 1.482 -20.440 1.00 93.38 296 VAL A O 1
ATOM 2382 N N . SER A 1 297 ? 8.006 0.581 -18.435 1.00 89.81 297 SER A N 1
ATOM 2383 C CA . SER A 1 297 ? 7.673 1.855 -17.787 1.00 89.81 297 SER A CA 1
ATOM 2384 C C . SER A 1 297 ? 8.800 2.888 -17.859 1.00 89.81 297 SER A C 1
ATOM 2386 O O . SER A 1 297 ? 8.539 4.081 -18.012 1.00 89.81 297 SER A O 1
ATOM 2388 N N . MET A 1 298 ? 10.062 2.452 -17.787 1.00 89.62 298 MET A N 1
ATOM 2389 C CA . MET A 1 298 ? 11.238 3.322 -17.942 1.00 89.62 298 MET A CA 1
ATOM 2390 C C . MET A 1 298 ? 11.387 3.910 -19.356 1.00 89.62 298 MET A C 1
ATOM 2392 O O . MET A 1 298 ? 12.128 4.874 -19.536 1.00 89.62 298 MET A O 1
ATOM 2396 N N . GLN A 1 299 ? 10.690 3.362 -20.354 1.00 92.12 299 GLN A N 1
ATOM 2397 C CA . GLN A 1 299 ? 10.678 3.871 -21.730 1.00 92.12 299 GLN A CA 1
ATOM 2398 C C . GLN A 1 299 ? 9.525 4.850 -21.990 1.00 92.12 299 GLN A C 1
ATOM 2400 O O . GLN A 1 299 ? 9.450 5.423 -23.079 1.00 92.12 299 GLN A O 1
ATOM 2405 N N . TYR A 1 300 ? 8.627 5.058 -21.019 1.00 90.31 300 TYR A N 1
ATOM 2406 C CA . TYR A 1 300 ? 7.491 5.958 -21.190 1.00 90.31 300 TYR A CA 1
ATOM 2407 C C . TYR A 1 300 ? 7.968 7.394 -21.501 1.00 90.31 300 TYR A C 1
ATOM 2409 O O . TYR A 1 300 ? 8.910 7.885 -20.865 1.00 90.31 300 TYR A O 1
ATOM 2417 N N . PRO A 1 301 ? 7.354 8.105 -22.468 1.00 90.12 301 PRO A N 1
ATOM 2418 C CA . PRO A 1 301 ? 7.808 9.435 -22.856 1.00 90.12 301 PRO A CA 1
ATOM 2419 C C . PRO A 1 301 ? 7.891 10.408 -21.676 1.00 90.12 301 PRO A C 1
ATOM 2421 O O . PRO A 1 301 ? 6.973 10.516 -20.865 1.00 90.12 301 PRO A O 1
ATOM 2424 N N . ASN A 1 302 ? 8.998 11.153 -21.607 1.00 87.50 302 ASN A N 1
ATOM 2425 C CA . ASN A 1 302 ? 9.280 12.152 -20.569 1.00 87.50 302 ASN A CA 1
ATOM 2426 C C . ASN A 1 302 ? 9.316 11.609 -19.129 1.00 87.50 302 ASN A C 1
ATOM 2428 O O . ASN A 1 302 ? 9.329 12.399 -18.193 1.00 87.50 302 ASN A O 1
ATOM 2432 N N . ILE A 1 303 ? 9.377 10.294 -18.906 1.00 84.69 303 ILE A N 1
ATOM 2433 C CA . ILE A 1 303 ? 9.305 9.714 -17.554 1.00 84.69 303 ILE A CA 1
ATOM 2434 C C . ILE A 1 303 ? 10.413 10.206 -16.602 1.00 84.69 303 ILE A C 1
ATOM 2436 O O . ILE A 1 303 ? 10.199 10.334 -15.398 1.00 84.69 303 ILE A O 1
ATOM 2440 N N . ASN A 1 304 ? 11.577 10.568 -17.151 1.00 81.94 304 ASN A N 1
ATOM 2441 C CA . ASN A 1 304 ? 12.712 11.107 -16.394 1.00 81.94 304 ASN A CA 1
ATOM 2442 C C . ASN A 1 304 ? 12.634 12.625 -16.160 1.00 81.94 304 ASN A C 1
ATOM 2444 O O . ASN A 1 304 ? 13.360 13.153 -15.323 1.00 81.94 304 ASN A O 1
ATOM 2448 N N . THR A 1 305 ? 11.778 13.340 -16.893 1.00 85.88 305 THR A N 1
ATOM 2449 C CA . THR A 1 305 ? 11.624 14.804 -16.804 1.00 85.88 305 THR A CA 1
ATOM 2450 C C . THR A 1 305 ? 10.267 15.232 -16.249 1.00 85.88 305 THR A C 1
ATOM 2452 O O . THR A 1 305 ? 10.109 16.380 -15.840 1.00 85.88 305 THR A O 1
ATOM 2455 N N . MET A 1 306 ? 9.298 14.318 -16.197 1.00 84.25 306 MET A N 1
ATOM 2456 C CA . MET A 1 306 ? 7.977 14.538 -15.624 1.00 84.25 306 MET A CA 1
ATOM 2457 C C . MET A 1 306 ? 8.091 14.802 -14.125 1.00 84.25 306 MET A C 1
ATOM 2459 O O . MET A 1 306 ? 8.844 14.129 -13.423 1.00 84.25 306 MET A O 1
ATOM 2463 N N . LEU A 1 307 ? 7.341 15.784 -13.634 1.00 81.94 307 LEU A N 1
ATOM 2464 C CA . LEU A 1 307 ? 7.272 16.094 -12.214 1.00 81.94 307 LEU A CA 1
ATOM 2465 C C . LEU A 1 307 ? 6.122 15.301 -11.592 1.00 81.94 307 LEU A C 1
ATOM 2467 O O . LEU A 1 307 ? 4.973 15.465 -12.005 1.00 81.94 307 LEU A O 1
ATOM 2471 N N . TRP A 1 308 ? 6.424 14.456 -10.606 1.00 77.50 308 TRP A N 1
ATOM 2472 C CA . TRP A 1 308 ? 5.377 13.865 -9.775 1.00 77.50 308 TRP A CA 1
ATOM 2473 C C . TRP A 1 308 ? 4.609 15.000 -9.071 1.00 77.50 308 TRP A C 1
ATOM 2475 O O . TRP A 1 308 ? 5.259 15.958 -8.632 1.00 77.50 308 TRP A O 1
ATOM 2485 N N . PRO A 1 309 ? 3.263 14.945 -8.949 1.00 71.94 309 PRO A N 1
ATOM 2486 C CA . PRO A 1 309 ? 2.509 15.964 -8.214 1.00 71.94 309 PRO A CA 1
ATOM 2487 C C . PRO A 1 309 ? 3.160 16.241 -6.853 1.00 71.94 309 PRO A C 1
ATOM 2489 O O . PRO A 1 309 ? 3.759 15.336 -6.294 1.00 71.94 309 PRO A O 1
ATOM 2492 N N . PHE A 1 310 ? 3.102 17.469 -6.328 1.00 77.62 310 PHE A N 1
ATOM 2493 C CA . PHE A 1 310 ? 3.693 17.878 -5.032 1.00 77.62 310 PHE A CA 1
ATOM 2494 C C . PHE A 1 310 ? 5.219 17.687 -4.843 1.00 77.62 310 PHE A C 1
ATOM 2496 O O . PHE A 1 310 ? 5.746 18.173 -3.845 1.00 77.62 310 PHE A O 1
ATOM 2503 N N . GLN A 1 311 ? 5.956 17.070 -5.772 1.00 82.06 311 GLN A N 1
ATOM 2504 C CA . GLN A 1 311 ? 7.422 17.004 -5.723 1.00 82.06 311 GLN A CA 1
ATOM 2505 C C . GLN A 1 311 ? 8.065 18.226 -6.387 1.00 82.06 311 GLN A C 1
ATOM 2507 O O . GLN A 1 311 ? 7.429 18.942 -7.160 1.00 82.06 311 GLN A O 1
ATOM 2512 N N . LYS A 1 312 ? 9.339 18.489 -6.068 1.00 81.81 312 LYS A N 1
ATOM 2513 C CA . LYS A 1 312 ? 10.087 19.650 -6.596 1.00 81.81 312 LYS A CA 1
ATOM 2514 C C . LYS A 1 312 ? 11.142 19.268 -7.635 1.00 81.81 312 LYS A C 1
ATOM 2516 O O . LYS A 1 312 ? 11.476 20.097 -8.479 1.00 81.81 312 LYS A O 1
ATOM 2521 N N . LYS A 1 313 ? 11.676 18.043 -7.590 1.00 84.94 313 LYS A N 1
ATOM 2522 C CA . LYS A 1 313 ? 12.660 17.544 -8.561 1.00 84.94 313 LYS A CA 1
ATOM 2523 C C . LYS A 1 313 ? 11.978 16.654 -9.606 1.00 84.94 313 LYS A C 1
ATOM 2525 O O . LYS A 1 313 ? 11.100 15.873 -9.233 1.00 84.94 313 LYS A O 1
ATOM 2530 N N . PRO A 1 314 ? 12.397 16.742 -10.881 1.00 84.25 314 PRO A N 1
ATOM 2531 C CA . PRO A 1 314 ? 11.850 15.921 -11.955 1.00 84.25 314 PRO A CA 1
ATOM 2532 C C . PRO A 1 314 ? 12.164 14.431 -11.768 1.00 84.25 314 PRO A C 1
ATOM 2534 O O . PRO A 1 314 ? 13.052 14.051 -11.003 1.00 84.25 314 PRO A O 1
ATOM 2537 N N . GLY A 1 315 ? 11.440 13.602 -12.513 1.00 78.50 315 GLY A N 1
ATOM 2538 C CA . GLY A 1 315 ? 11.574 12.155 -12.545 1.00 78.50 315 GLY A CA 1
ATOM 2539 C C . GLY A 1 315 ? 10.437 11.461 -11.813 1.00 78.50 315 GLY A C 1
ATOM 2540 O O . GLY A 1 315 ? 10.061 11.837 -10.705 1.00 78.50 315 GLY A O 1
ATOM 2541 N N . PHE A 1 316 ? 9.901 10.426 -12.447 1.00 79.06 316 PHE A N 1
ATOM 2542 C CA . PHE A 1 316 ? 8.810 9.621 -11.902 1.00 79.06 316 PHE A CA 1
ATOM 2543 C C . PHE A 1 316 ? 9.318 8.441 -11.056 1.00 79.06 316 PHE A C 1
ATOM 2545 O O . PHE A 1 316 ? 8.642 8.004 -10.132 1.00 79.06 316 PHE A O 1
ATOM 2552 N N . TRP A 1 317 ? 10.530 7.949 -11.338 1.00 81.50 317 TRP A N 1
ATOM 2553 C CA . TRP A 1 317 ? 11.104 6.738 -10.737 1.00 81.50 317 TRP A CA 1
ATOM 2554 C C . TRP A 1 317 ? 12.094 7.037 -9.612 1.00 81.50 317 TRP A C 1
ATOM 2556 O O . TRP A 1 317 ? 13.260 6.645 -9.681 1.00 81.50 317 TRP A O 1
ATOM 2566 N N . TRP A 1 318 ? 11.620 7.741 -8.585 1.00 85.88 318 TRP A N 1
ATOM 2567 C CA . TRP A 1 318 ? 12.352 7.887 -7.328 1.00 85.88 318 TRP A CA 1
ATOM 2568 C C . TRP A 1 318 ? 12.011 6.749 -6.371 1.00 85.88 318 TRP A C 1
ATOM 2570 O O . TRP A 1 318 ? 10.858 6.316 -6.311 1.00 85.88 318 TRP A O 1
ATOM 2580 N N . LEU A 1 319 ? 12.977 6.320 -5.556 1.00 87.44 319 LEU A N 1
ATOM 2581 C CA . LEU A 1 319 ? 12.640 5.530 -4.373 1.00 87.44 319 LEU A CA 1
ATOM 2582 C C . LEU A 1 319 ? 11.811 6.402 -3.419 1.00 87.44 319 LEU A C 1
ATOM 2584 O O . LEU A 1 319 ? 12.313 7.373 -2.848 1.00 87.44 319 LEU A O 1
ATOM 2588 N N . TYR A 1 320 ? 10.527 6.073 -3.286 1.00 85.69 320 TYR A N 1
ATOM 2589 C CA . TYR A 1 320 ? 9.589 6.859 -2.488 1.00 85.69 320 TYR A CA 1
ATOM 2590 C C . TYR A 1 320 ? 9.312 6.248 -1.119 1.00 85.69 320 TYR A C 1
ATOM 2592 O O . TYR A 1 320 ? 9.265 6.983 -0.141 1.00 85.69 320 TYR A O 1
ATOM 2600 N N . GLU A 1 321 ? 9.129 4.930 -1.044 1.00 84.75 321 GLU A N 1
ATOM 2601 C CA . GLU A 1 321 ? 8.617 4.243 0.142 1.00 84.75 321 GLU A CA 1
ATOM 2602 C C . GLU A 1 321 ? 9.533 3.089 0.562 1.00 84.75 321 GLU A C 1
ATOM 2604 O O . GLU A 1 321 ? 9.925 2.263 -0.259 1.00 84.75 321 GLU A O 1
ATOM 2609 N N . ALA A 1 322 ? 9.830 3.038 1.863 1.00 88.06 322 ALA A N 1
ATOM 2610 C CA . ALA A 1 322 ? 10.363 1.872 2.554 1.00 88.06 322 ALA A CA 1
ATOM 2611 C C . ALA A 1 322 ? 9.657 1.799 3.909 1.00 88.06 322 ALA A C 1
ATOM 2613 O O . ALA A 1 322 ? 9.830 2.679 4.749 1.00 88.06 322 ALA A O 1
ATOM 2614 N N . GLY A 1 323 ? 8.818 0.785 4.101 1.00 87.94 323 GLY A N 1
ATOM 2615 C CA . GLY A 1 323 ? 8.040 0.608 5.323 1.00 87.94 323 GLY A CA 1
ATOM 2616 C C . GLY A 1 323 ? 8.662 -0.434 6.245 1.00 87.94 323 GLY A C 1
ATOM 2617 O O . GLY A 1 323 ? 9.153 -1.454 5.768 1.00 87.94 323 GLY A O 1
ATOM 2618 N N . THR A 1 324 ? 8.580 -0.219 7.558 1.00 88.69 324 THR A N 1
ATOM 2619 C CA . THR A 1 324 ? 8.817 -1.285 8.544 1.00 88.69 324 THR A CA 1
ATOM 2620 C C . THR A 1 324 ? 7.511 -1.661 9.226 1.00 88.69 324 THR A C 1
ATOM 2622 O O . THR A 1 324 ? 6.911 -0.849 9.937 1.00 88.69 324 THR A O 1
ATOM 2625 N N . GLY A 1 325 ? 7.106 -2.920 9.049 1.00 86.94 325 GLY A N 1
ATOM 2626 C CA . GLY A 1 325 ? 6.067 -3.556 9.850 1.00 86.94 325 GLY A CA 1
ATOM 2627 C C . GLY A 1 325 ? 6.567 -3.818 11.271 1.00 86.94 325 GLY A C 1
ATOM 2628 O O . GLY A 1 325 ? 7.586 -4.476 11.467 1.00 86.94 325 GLY A O 1
ATOM 2629 N N . THR A 1 326 ? 5.873 -3.292 12.278 1.00 88.88 326 THR A N 1
ATOM 2630 C CA . THR A 1 326 ? 6.360 -3.286 13.676 1.00 88.88 326 THR A CA 1
ATOM 2631 C C . THR A 1 326 ? 5.567 -4.177 14.623 1.00 88.88 326 THR A C 1
ATOM 2633 O O . THR A 1 326 ? 6.008 -4.410 15.750 1.00 88.88 326 THR A O 1
ATOM 2636 N N . ASN A 1 327 ? 4.409 -4.698 14.207 1.00 87.38 327 ASN A N 1
ATOM 2637 C CA . ASN A 1 327 ? 3.677 -5.654 15.030 1.00 87.38 327 ASN A CA 1
ATOM 2638 C C . ASN A 1 327 ? 4.233 -7.064 14.806 1.00 87.38 327 ASN A C 1
ATOM 2640 O O . ASN A 1 327 ? 4.120 -7.598 13.702 1.00 87.38 327 ASN A O 1
ATOM 2644 N N . PRO A 1 328 ? 4.778 -7.701 15.856 1.00 85.62 328 PRO A N 1
ATOM 2645 C CA . PRO A 1 328 ? 5.489 -8.972 15.737 1.00 85.62 328 PRO A CA 1
ATOM 2646 C C . PRO A 1 328 ? 4.569 -10.164 15.447 1.00 85.62 328 PRO A C 1
ATOM 2648 O O . PRO A 1 328 ? 5.042 -11.291 15.337 1.00 85.62 328 PRO A O 1
ATOM 2651 N N . LYS A 1 329 ? 3.253 -9.942 15.401 1.00 86.69 329 LYS A N 1
ATOM 2652 C CA . LYS A 1 329 ? 2.251 -10.983 15.191 1.00 86.69 329 LYS A CA 1
ATOM 2653 C C . LYS A 1 329 ? 1.636 -10.964 13.796 1.00 86.69 329 LYS A C 1
ATOM 2655 O O . LYS A 1 329 ? 0.916 -11.905 13.463 1.00 86.69 329 LYS A O 1
ATOM 2660 N N . TYR A 1 330 ? 1.895 -9.931 12.987 1.00 82.06 330 TYR A N 1
ATOM 2661 C CA . TYR A 1 330 ? 1.491 -9.973 11.585 1.00 82.06 330 TYR A CA 1
ATOM 2662 C C . TYR A 1 330 ? 2.314 -11.009 10.837 1.00 82.06 330 TYR A C 1
ATOM 2664 O O . TYR A 1 330 ? 3.527 -11.113 11.001 1.00 82.06 330 TYR A O 1
ATOM 2672 N N . PHE A 1 331 ? 1.633 -11.760 9.984 1.00 80.19 331 PHE A N 1
ATOM 2673 C CA . PHE A 1 331 ? 2.260 -12.635 9.016 1.00 80.19 331 PHE A CA 1
ATOM 2674 C C . PHE A 1 331 ? 1.402 -12.691 7.754 1.00 80.19 331 PHE A C 1
ATOM 2676 O O . PHE A 1 331 ? 0.194 -12.432 7.777 1.00 80.19 331 PHE A O 1
ATOM 2683 N N . LYS A 1 332 ? 2.043 -13.042 6.642 1.00 77.06 332 LYS A N 1
ATOM 2684 C CA . LYS A 1 332 ? 1.378 -13.335 5.371 1.00 77.06 332 LYS A CA 1
ATOM 2685 C C . LYS A 1 332 ? 0.709 -14.698 5.487 1.00 77.06 332 LYS A C 1
ATOM 2687 O O . LYS A 1 332 ? 1.410 -15.709 5.574 1.00 77.06 332 LYS A O 1
ATOM 2692 N N . HIS A 1 333 ? -0.621 -14.748 5.576 1.00 78.69 333 HIS A N 1
ATOM 2693 C CA . HIS A 1 333 ? -1.294 -16.032 5.763 1.00 78.69 333 HIS A CA 1
ATOM 2694 C C . HIS A 1 333 ? -1.458 -16.777 4.424 1.00 78.69 333 HIS A C 1
ATOM 2696 O O . HIS A 1 333 ? -1.838 -16.164 3.425 1.00 78.69 333 HIS A O 1
ATOM 2702 N N . PRO A 1 334 ? -1.210 -18.105 4.365 1.00 77.69 334 PRO A N 1
ATOM 2703 C CA . PRO A 1 334 ? -1.085 -18.832 3.093 1.00 77.69 334 PRO A CA 1
ATOM 2704 C C . PRO A 1 334 ? -2.303 -18.757 2.167 1.00 77.69 334 PRO A C 1
ATOM 2706 O O . PRO A 1 334 ? -2.162 -18.878 0.955 1.00 77.69 334 PRO A O 1
ATOM 2709 N N . GLN A 1 335 ? -3.500 -18.559 2.724 1.00 77.69 335 GLN A N 1
ATOM 2710 C CA . GLN A 1 335 ? -4.731 -18.494 1.939 1.00 77.69 335 GLN A CA 1
ATOM 2711 C C . GLN A 1 335 ? -4.776 -17.301 0.972 1.00 77.69 335 GLN A C 1
ATOM 2713 O O . GLN A 1 335 ? -5.321 -17.458 -0.116 1.00 77.69 335 GLN A O 1
ATOM 2718 N N . GLU A 1 336 ? -4.191 -16.145 1.313 1.00 76.38 336 GLU A N 1
ATOM 2719 C CA . GLU A 1 336 ? -4.201 -14.985 0.401 1.00 76.38 336 GLU A CA 1
ATOM 2720 C C . GLU A 1 336 ? -3.374 -15.270 -0.853 1.00 76.38 336 GLU A C 1
ATOM 2722 O O . GLU A 1 336 ? -3.814 -14.984 -1.971 1.00 76.38 336 GLU A O 1
ATOM 2727 N N . ILE A 1 337 ? -2.224 -15.928 -0.665 1.00 72.38 337 ILE A N 1
ATOM 2728 C CA . ILE A 1 337 ? -1.290 -16.290 -1.737 1.00 72.38 337 ILE A CA 1
ATOM 2729 C C . ILE A 1 337 ? -1.997 -17.155 -2.788 1.00 72.38 337 ILE A C 1
ATOM 2731 O O . ILE A 1 337 ? -1.785 -16.975 -3.987 1.00 72.38 337 ILE A O 1
ATOM 2735 N N . LEU A 1 338 ? -2.884 -18.060 -2.358 1.00 70.62 338 LEU A N 1
ATOM 2736 C CA . LEU A 1 338 ? -3.657 -18.921 -3.261 1.00 70.62 338 LEU A CA 1
ATOM 2737 C C . LEU A 1 338 ? -4.623 -18.140 -4.162 1.00 70.62 338 LEU A C 1
ATOM 2739 O O . LEU A 1 338 ? -4.995 -18.638 -5.220 1.00 70.62 338 LEU A O 1
ATOM 2743 N N . THR A 1 339 ? -5.006 -16.929 -3.763 1.00 69.38 339 THR A N 1
ATOM 2744 C CA . THR A 1 339 ? -5.925 -16.055 -4.506 1.00 69.38 339 THR A CA 1
ATOM 2745 C C . THR A 1 339 ? -5.228 -14.863 -5.165 1.00 69.38 339 THR A C 1
ATOM 2747 O O . THR A 1 339 ? -5.897 -13.908 -5.557 1.00 69.38 339 THR A O 1
ATOM 2750 N N . GLY A 1 340 ? -3.892 -14.888 -5.270 1.00 65.00 340 GLY A N 1
ATOM 2751 C CA . GLY A 1 340 ? -3.119 -13.777 -5.839 1.00 65.00 340 GLY A CA 1
ATOM 2752 C C . GLY A 1 340 ? -3.224 -12.495 -5.006 1.00 65.00 340 GLY A C 1
ATOM 2753 O O . GLY A 1 340 ? -3.260 -11.395 -5.552 1.00 65.00 340 GLY A O 1
ATOM 2754 N N . GLN A 1 341 ? -3.348 -12.641 -3.685 1.00 66.25 341 GLN A N 1
ATOM 2755 C CA . GLN A 1 341 ? -3.373 -11.543 -2.724 1.00 66.25 341 GLN A CA 1
ATOM 2756 C C . GLN A 1 341 ? -2.257 -11.720 -1.692 1.00 66.25 341 GLN A C 1
ATOM 2758 O O . GLN A 1 341 ? -1.814 -12.835 -1.415 1.00 66.25 341 GLN A O 1
ATOM 2763 N N . ASN A 1 342 ? -1.801 -10.610 -1.117 1.00 69.31 342 ASN A N 1
ATOM 2764 C CA . ASN A 1 342 ? -0.757 -10.612 -0.093 1.00 69.31 342 ASN A CA 1
ATOM 2765 C C . ASN A 1 342 ? -0.858 -9.374 0.817 1.00 69.31 342 ASN A C 1
ATOM 2767 O O . ASN A 1 342 ? 0.123 -8.675 1.068 1.00 69.31 342 ASN A O 1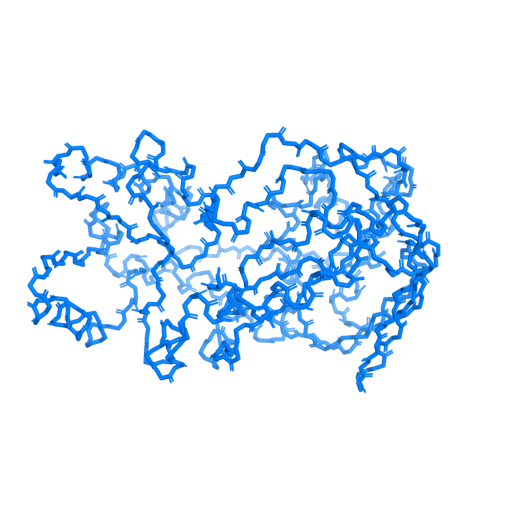
ATOM 2771 N N . LEU A 1 343 ? -2.082 -9.045 1.236 1.00 67.12 343 LEU A N 1
ATOM 2772 C CA . LEU A 1 343 ? -2.420 -7.767 1.867 1.00 67.12 343 LEU A CA 1
ATOM 2773 C C . LEU A 1 343 ? -2.515 -7.845 3.396 1.00 67.12 343 LEU A C 1
ATOM 2775 O O . LEU A 1 343 ? -2.628 -6.791 4.027 1.00 67.12 343 LEU A O 1
ATOM 2779 N N . SER A 1 344 ? -2.442 -9.035 4.006 1.00 62.16 344 SER A N 1
ATOM 2780 C CA . SER A 1 344 ? -2.606 -9.217 5.456 1.00 62.16 344 SER A CA 1
ATOM 2781 C C . SER A 1 344 ? -1.582 -8.450 6.301 1.00 62.16 344 SER A C 1
ATOM 2783 O O . SER A 1 344 ? -1.878 -8.082 7.437 1.00 62.16 344 SER A O 1
ATOM 2785 N N . GLU A 1 345 ? -0.407 -8.139 5.743 1.00 54.59 345 GLU A N 1
ATOM 2786 C CA . GLU A 1 345 ? 0.610 -7.272 6.358 1.00 54.59 345 GLU A CA 1
ATOM 2787 C C . GLU A 1 345 ? 0.083 -5.851 6.645 1.00 54.59 345 GLU A C 1
ATOM 2789 O O . GLU A 1 345 ? 0.518 -5.200 7.592 1.00 54.59 345 GLU A O 1
ATOM 2794 N N . ARG A 1 346 ? -0.906 -5.372 5.877 1.00 52.38 346 ARG A N 1
ATOM 2795 C CA . ARG A 1 346 ? -1.447 -4.006 5.987 1.00 52.38 346 ARG A CA 1
ATOM 2796 C C . ARG A 1 346 ? -2.640 -3.851 6.915 1.00 52.38 346 ARG A C 1
ATOM 2798 O O . ARG A 1 346 ? -3.194 -2.754 7.001 1.00 52.38 346 ARG A O 1
ATOM 2805 N N . ASN A 1 347 ? -3.060 -4.908 7.597 1.00 51.09 347 ASN A N 1
ATOM 2806 C CA . ASN A 1 347 ? -4.159 -4.808 8.558 1.00 51.09 347 ASN A CA 1
ATOM 2807 C C . ASN A 1 347 ? -3.768 -3.953 9.797 1.00 51.09 347 ASN A C 1
ATOM 2809 O O . ASN A 1 347 ? -4.604 -3.704 10.673 1.00 51.09 347 ASN A O 1
ATOM 2813 N N . ALA A 1 348 ? -2.505 -3.495 9.857 1.00 38.44 348 ALA A N 1
ATOM 2814 C CA . ALA A 1 348 ? -1.878 -2.704 10.914 1.00 38.44 348 ALA A CA 1
ATOM 2815 C C . ALA A 1 348 ? -2.532 -1.342 11.201 1.00 38.44 348 ALA A C 1
ATOM 2817 O O . ALA A 1 348 ? -2.989 -0.619 10.281 1.00 38.44 348 ALA A O 1
#

Radius of gyration: 21.65 Å; chains: 1; bounding box: 55×40×56 Å

Foldseek 3Di:
DLQFDPVLVVVVCVVCVVVVHHDDDDDLCVLLVHDVVLVVLLLVLVLPDAQALLLLCCVVCVVVPQVDVDVVVVLVLCCVPPVPLSCSHDPDRDRPDVVSVVCVVCSVLSSLVSVLVVCVVCVVLQADAAALFDLPVSLVSNPPCSNRYDAHDQRRYPLSVVLCLVVPPPVNQLVVVLVVLVCLLVDQKDWDADPLGDTKMFGADNLLSNLQSQQQDDRQWGFPGSQQSAPDFHADSVPPPDTHPDHGQGDFTQMFDWDWAQADQQHGWWIKIQGGGGQFGPDIDTGVSNSVVVVSCVPPPCQQAPDDPSDDGGHSGGPRGDIDRRRPSQDQDVVSSRSRGRNSSRSD